Protein AF-A0A7J4SKK9-F1 (afdb_monomer_lite)

pLDDT: mean 70.8, std 16.18, range [40.41, 95.69]

Secondary structure (DSSP, 8-state):
-HHHHHHHHHHTT-HHHHHHHHHHHHHHHHHHHHHHHHHH-SSS-TTHHHHHHHHHHHHHHHHS-THHHHHHHHHHHHHHHTT--THHHHHHHHHHHHHHHHHHHHHHHHHHHHHS-----HHHHHHHHHHHHHHHHHHHHHHHHHHHHHHHHHTT---GGGGHHHHHHHHHHHHHHHHHHHHTTSS-HHHHHHHHHHHHHHHHHHHHHHHHHHHHHHHHHHHHTT-

Structure (mmCIF, N/CA/C/O backbone):
data_AF-A0A7J4SKK9-F1
#
_entry.id   AF-A0A7J4SKK9-F1
#
loop_
_atom_site.group_PDB
_atom_site.id
_atom_site.type_symbol
_atom_site.label_atom_id
_atom_site.label_alt_id
_atom_site.label_comp_id
_atom_site.label_asym_id
_atom_site.label_entity_id
_atom_site.label_seq_id
_atom_site.pdbx_PDB_ins_code
_atom_site.Cartn_x
_atom_site.Cartn_y
_atom_site.Cartn_z
_atom_site.occupancy
_atom_site.B_iso_or_equiv
_atom_site.auth_seq_id
_atom_site.auth_comp_id
_atom_site.auth_asym_id
_atom_site.auth_atom_id
_atom_site.pdbx_PDB_model_num
ATOM 1 N N . LEU A 1 1 ? -45.723 11.783 -26.791 1.00 56.97 1 LEU A N 1
ATOM 2 C CA . LEU A 1 1 ? -44.564 11.938 -25.877 1.00 56.97 1 LEU A CA 1
ATOM 3 C C . LEU A 1 1 ? -44.544 10.880 -24.765 1.00 56.97 1 LEU A C 1
ATOM 5 O O . LEU A 1 1 ? -43.475 10.352 -24.499 1.00 56.97 1 LEU A O 1
ATOM 9 N N . GLU A 1 2 ? -45.685 10.469 -24.196 1.00 60.25 2 GLU A N 1
ATOM 10 C CA . GLU A 1 2 ? -45.733 9.369 -23.205 1.00 60.25 2 GLU A CA 1
ATOM 11 C C . GLU A 1 2 ? -45.360 7.984 -23.764 1.00 60.25 2 GLU A C 1
ATOM 13 O O . GLU A 1 2 ? -44.603 7.255 -23.131 1.00 60.25 2 GLU A O 1
ATOM 18 N N . SER A 1 3 ? -45.815 7.624 -24.969 1.00 59.72 3 SER A N 1
ATOM 19 C CA . SER A 1 3 ? -45.546 6.291 -25.547 1.00 59.72 3 SER A CA 1
ATOM 20 C C . SER A 1 3 ? -44.050 6.031 -25.822 1.00 59.72 3 SER A C 1
ATOM 22 O O . SER A 1 3 ? -43.533 4.948 -25.545 1.00 59.72 3 SER A O 1
ATOM 24 N N . ALA A 1 4 ? -43.306 7.056 -26.255 1.00 62.38 4 ALA A N 1
ATOM 25 C CA . ALA A 1 4 ? -41.856 6.962 -26.444 1.00 62.38 4 ALA A CA 1
ATOM 26 C C . ALA A 1 4 ? -41.111 6.786 -25.107 1.00 62.38 4 ALA A C 1
ATOM 28 O O . ALA A 1 4 ? -40.184 5.983 -25.014 1.00 62.38 4 ALA A O 1
ATOM 29 N N . TYR A 1 5 ? -41.555 7.477 -24.051 1.00 63.75 5 TYR A N 1
ATOM 30 C CA . TYR A 1 5 ? -40.976 7.358 -22.712 1.00 63.75 5 TYR A CA 1
ATOM 31 C C . TYR A 1 5 ? -41.155 5.949 -22.131 1.00 63.75 5 TYR A C 1
ATOM 33 O O . TYR A 1 5 ? -40.206 5.374 -21.595 1.00 63.75 5 TYR A O 1
ATOM 41 N N . TYR A 1 6 ? -42.344 5.358 -22.280 1.00 63.84 6 TYR A N 1
ATOM 42 C CA . TYR A 1 6 ? -42.598 3.999 -21.798 1.00 63.84 6 TYR A CA 1
ATOM 43 C C . TYR A 1 6 ? -41.858 2.938 -22.606 1.00 63.84 6 TYR A C 1
ATOM 45 O O . TYR A 1 6 ? -41.317 2.007 -22.013 1.00 63.84 6 TYR A O 1
ATOM 53 N N . THR A 1 7 ? -41.732 3.128 -23.918 1.00 62.41 7 THR A N 1
ATOM 54 C CA . THR A 1 7 ? -40.969 2.223 -24.784 1.00 62.41 7 THR A CA 1
ATOM 55 C C . THR A 1 7 ? -39.488 2.226 -24.393 1.00 62.41 7 THR A C 1
ATOM 57 O O . THR A 1 7 ? -38.933 1.175 -24.089 1.00 62.41 7 THR A O 1
ATOM 60 N N . ILE A 1 8 ? -38.860 3.398 -24.247 1.00 59.25 8 ILE A N 1
ATOM 61 C CA . ILE A 1 8 ? -37.459 3.505 -23.794 1.00 59.25 8 ILE A CA 1
ATOM 62 C C . ILE A 1 8 ? -37.283 2.898 -22.392 1.00 59.25 8 ILE A C 1
ATOM 64 O O . ILE A 1 8 ? -36.330 2.160 -22.135 1.00 59.25 8 ILE A O 1
ATOM 68 N N . LYS A 1 9 ? -38.226 3.152 -21.479 1.00 54.41 9 LYS A N 1
ATOM 69 C CA . LYS A 1 9 ? -38.192 2.615 -20.111 1.00 54.41 9 LYS A CA 1
ATOM 70 C C . LYS A 1 9 ? -38.338 1.091 -20.070 1.00 54.41 9 LYS A C 1
ATOM 72 O O . LYS A 1 9 ? -37.747 0.462 -19.192 1.00 54.41 9 LYS A O 1
ATOM 77 N N . GLN A 1 10 ? -39.103 0.508 -20.989 1.00 62.66 10 GLN A N 1
ATOM 78 C CA . GLN A 1 10 ? -39.328 -0.933 -21.090 1.00 62.66 10 GLN A CA 1
ATOM 79 C C . GLN A 1 10 ? -38.135 -1.640 -21.751 1.00 62.66 10 GLN A C 1
ATOM 81 O O . GLN A 1 10 ? -37.672 -2.646 -21.220 1.00 62.66 10 GLN A O 1
ATOM 86 N N . PHE A 1 11 ? -37.537 -1.041 -22.785 1.00 56.91 11 PHE A N 1
ATOM 87 C CA . PHE A 1 11 ? -36.326 -1.552 -23.442 1.00 56.91 11 PHE A CA 1
ATOM 88 C C . PHE A 1 11 ? -35.077 -1.507 -22.544 1.00 56.91 11 PHE A C 1
ATOM 90 O O . PHE A 1 11 ? -34.265 -2.424 -22.558 1.00 56.91 11 PHE A O 1
ATOM 97 N N . VAL A 1 12 ? -34.929 -0.490 -21.687 1.00 52.62 12 VAL A N 1
ATOM 98 C CA . VAL A 1 12 ? -33.806 -0.410 -20.724 1.00 52.62 12 VAL A CA 1
ATOM 99 C C . VAL A 1 12 ? -33.933 -1.435 -19.589 1.00 52.62 12 VAL A C 1
ATOM 101 O O . VAL A 1 12 ? -32.969 -1.686 -18.859 1.00 52.62 12 VAL A O 1
ATOM 104 N N . ARG A 1 13 ? -35.119 -2.007 -19.380 1.00 54.81 13 ARG A N 1
ATOM 105 C CA . ARG A 1 13 ? -35.398 -2.912 -18.259 1.00 54.81 13 ARG A CA 1
ATOM 106 C C . ARG A 1 13 ? -35.208 -4.386 -18.623 1.00 54.81 13 ARG A C 1
ATOM 108 O O . ARG A 1 13 ? -35.154 -5.203 -17.706 1.00 54.81 13 ARG A O 1
ATOM 115 N N . ASP A 1 14 ? -35.047 -4.682 -19.909 1.00 64.06 14 ASP A N 1
ATOM 116 C CA . ASP A 1 14 ? -34.932 -6.027 -20.456 1.00 64.06 14 ASP A CA 1
ATOM 117 C C . ASP A 1 14 ? -33.453 -6.499 -20.456 1.00 64.06 14 ASP A C 1
ATOM 119 O O . ASP A 1 14 ? -32.574 -5.811 -20.991 1.00 64.06 14 ASP A O 1
ATOM 123 N N . PRO A 1 15 ? -33.109 -7.593 -19.746 1.00 54.97 15 PRO A N 1
ATOM 124 C CA . PRO A 1 15 ? -31.720 -7.989 -19.502 1.00 54.97 15 PRO A CA 1
ATOM 125 C C . PRO A 1 15 ? -30.938 -8.439 -20.746 1.00 54.97 15 PRO A C 1
ATOM 127 O O . PRO A 1 15 ? -29.724 -8.237 -20.760 1.00 54.97 15 PRO A O 1
ATOM 130 N N . GLU A 1 16 ? -31.589 -8.988 -21.777 1.00 55.06 16 GLU A N 1
ATOM 131 C CA . GLU A 1 16 ? -30.907 -9.443 -23.005 1.00 55.06 16 GLU A CA 1
ATOM 132 C C . GLU A 1 16 ? -30.465 -8.283 -23.909 1.00 55.06 16 GLU A C 1
ATOM 134 O O . GLU A 1 16 ? -29.359 -8.286 -24.446 1.00 55.06 16 GLU A O 1
ATOM 139 N N . THR A 1 17 ? -31.278 -7.233 -24.033 1.00 54.78 17 THR A N 1
ATOM 140 C CA . THR A 1 17 ? -30.964 -6.062 -24.872 1.00 54.78 17 THR A CA 1
ATOM 141 C C . THR A 1 17 ? -30.049 -5.061 -24.171 1.00 54.78 17 THR A C 1
ATOM 143 O O . THR A 1 17 ? -29.293 -4.343 -24.830 1.00 54.78 17 THR A O 1
ATOM 146 N N . ARG A 1 18 ? -30.034 -5.045 -22.831 1.00 53.75 18 ARG A N 1
ATOM 147 C CA . ARG A 1 18 ? -29.123 -4.204 -22.042 1.00 53.75 18 ARG A CA 1
ATOM 148 C C . ARG A 1 18 ? -27.650 -4.465 -22.344 1.00 53.75 18 ARG A C 1
ATOM 150 O O . ARG A 1 18 ? -26.899 -3.503 -22.445 1.00 53.75 18 ARG A O 1
ATOM 157 N N . GLY A 1 19 ? -27.235 -5.726 -22.454 1.00 50.69 19 GLY A N 1
ATOM 158 C CA . GLY A 1 19 ? -25.825 -6.088 -22.640 1.00 50.69 19 GLY A CA 1
ATOM 159 C C . GLY A 1 19 ? -25.270 -5.602 -23.979 1.00 50.69 19 GLY A C 1
ATOM 160 O O . GLY A 1 19 ? -24.242 -4.936 -24.019 1.00 50.69 19 GLY A O 1
ATOM 161 N N . THR A 1 20 ? -25.999 -5.850 -25.063 1.00 55.03 20 THR A N 1
ATOM 162 C CA . THR A 1 20 ? -25.553 -5.578 -26.440 1.00 55.03 20 THR A CA 1
ATOM 163 C C . THR A 1 20 ? -25.580 -4.093 -26.816 1.00 55.03 20 THR A C 1
ATOM 165 O O . THR A 1 20 ? -24.802 -3.666 -27.662 1.00 55.03 20 THR A O 1
ATOM 168 N N . LEU A 1 21 ? -26.436 -3.286 -26.177 1.00 55.44 21 LEU A N 1
ATOM 169 C CA . LEU A 1 21 ? -26.537 -1.838 -26.424 1.00 55.44 21 LEU A CA 1
ATOM 170 C C . LEU A 1 21 ? -25.709 -1.000 -25.443 1.00 55.44 21 LEU A C 1
ATOM 172 O O . LEU A 1 21 ? -25.129 0.007 -25.846 1.00 55.44 21 LEU A O 1
ATOM 176 N N . LEU A 1 22 ? -25.622 -1.399 -24.167 1.00 52.88 22 LEU A N 1
ATOM 177 C CA . LEU A 1 22 ? -24.841 -0.656 -23.170 1.00 52.88 22 LEU A CA 1
ATOM 178 C C . LEU A 1 22 ? -23.340 -0.916 -23.291 1.00 52.88 22 LEU A C 1
ATOM 180 O O . LEU A 1 22 ? -22.565 -0.052 -22.892 1.00 52.88 22 LEU A O 1
ATOM 184 N N . LEU A 1 23 ? -22.923 -2.064 -23.835 1.00 49.75 23 LEU A N 1
ATOM 185 C CA . LEU A 1 23 ? -21.506 -2.391 -23.996 1.00 49.75 23 LEU A CA 1
ATOM 186 C C . LEU A 1 23 ? -20.805 -1.469 -25.022 1.00 49.75 23 LEU A C 1
ATOM 188 O O . LEU A 1 23 ? -19.822 -0.837 -24.635 1.00 49.75 23 LEU A O 1
ATOM 192 N N . PRO A 1 24 ? -21.307 -1.270 -26.262 1.00 51.28 24 PRO A N 1
ATOM 193 C CA . PRO A 1 24 ? -20.711 -0.326 -27.212 1.00 51.28 24 PRO A CA 1
ATOM 194 C C . PRO A 1 24 ? -20.766 1.122 -26.718 1.00 51.28 24 PRO A C 1
ATOM 196 O O . PRO A 1 24 ? -19.804 1.863 -26.882 1.00 51.28 24 PRO A O 1
ATOM 199 N N . LEU A 1 25 ? -21.869 1.520 -26.073 1.00 51.19 25 LEU A N 1
ATOM 200 C CA . LEU A 1 25 ? -22.033 2.855 -25.487 1.00 51.19 25 LEU A CA 1
ATOM 201 C C . LEU A 1 25 ? -21.054 3.097 -24.334 1.00 51.19 25 LEU A C 1
ATOM 203 O O . LEU A 1 25 ? -20.457 4.165 -24.262 1.00 51.19 25 LEU A O 1
ATOM 207 N N . GLY A 1 26 ? -20.853 2.107 -23.464 1.00 51.19 26 GLY A N 1
ATOM 208 C CA . GLY A 1 26 ? -19.866 2.157 -22.387 1.00 51.19 26 GLY A CA 1
ATOM 209 C C . GLY A 1 26 ? -18.438 2.278 -22.912 1.00 51.19 26 GLY A C 1
ATOM 210 O O . GLY A 1 26 ? -17.667 3.070 -22.380 1.00 51.19 26 GLY A O 1
ATOM 211 N N . ILE A 1 27 ? -18.110 1.563 -23.993 1.00 54.09 27 ILE A N 1
ATOM 212 C CA . ILE A 1 27 ? -16.822 1.687 -24.689 1.00 54.09 27 ILE A CA 1
ATOM 213 C C . ILE A 1 27 ? -16.675 3.088 -25.302 1.00 54.09 27 ILE A C 1
ATOM 215 O O . ILE A 1 27 ? -15.645 3.724 -25.105 1.00 54.09 27 ILE A O 1
ATOM 219 N N . LEU A 1 28 ? -17.706 3.618 -25.970 1.00 53.06 28 LEU A N 1
ATOM 220 C CA . LEU A 1 28 ? -17.690 4.971 -26.545 1.00 53.06 28 LEU A CA 1
ATOM 221 C C . LEU A 1 28 ? -17.473 6.051 -25.472 1.00 53.06 28 LEU A C 1
ATOM 223 O O . LEU A 1 28 ? -16.670 6.967 -25.652 1.00 53.06 28 LEU A O 1
ATOM 227 N N . PHE A 1 29 ? -18.164 5.910 -24.337 1.00 51.84 29 PHE A N 1
ATOM 228 C CA . PHE A 1 29 ? -18.029 6.794 -23.179 1.00 51.84 29 PHE A CA 1
ATOM 229 C C . PHE A 1 29 ? -16.696 6.637 -22.445 1.00 51.84 29 PHE A C 1
ATOM 231 O O . PHE A 1 29 ? -16.312 7.561 -21.737 1.00 51.84 29 PHE A O 1
ATOM 238 N N . LEU A 1 30 ? -15.995 5.510 -22.601 1.00 51.53 30 LEU A N 1
ATOM 239 C CA . LEU A 1 30 ? -14.646 5.309 -22.072 1.00 51.53 30 LEU A CA 1
ATOM 240 C C . LEU A 1 30 ? -13.574 5.870 -23.008 1.00 51.53 30 LEU A C 1
ATOM 242 O O . LEU A 1 30 ? -12.640 6.500 -22.526 1.00 51.53 30 LEU A O 1
ATOM 246 N N . ILE A 1 31 ? -13.717 5.701 -24.326 1.00 56.16 31 ILE A N 1
ATOM 247 C CA . ILE A 1 31 ? -12.724 6.143 -25.318 1.00 56.16 31 ILE A CA 1
ATOM 248 C C . ILE A 1 31 ? -12.548 7.666 -25.289 1.00 56.16 31 ILE A C 1
ATOM 250 O O . ILE A 1 31 ? -11.419 8.142 -25.243 1.00 56.16 31 ILE A O 1
ATOM 254 N N . TYR A 1 32 ? -13.644 8.428 -25.271 1.00 51.53 32 TYR A N 1
ATOM 255 C CA . TYR A 1 32 ? -13.605 9.895 -25.347 1.00 51.53 32 TYR A CA 1
ATOM 256 C C . TYR A 1 32 ? -12.840 10.591 -24.194 1.00 51.53 32 TYR A C 1
ATOM 258 O O . TYR A 1 32 ? -12.032 11.482 -24.438 1.00 51.53 32 TYR A O 1
ATOM 266 N N . PRO A 1 33 ? -13.026 10.213 -22.923 1.00 47.53 33 PRO A N 1
ATOM 267 C CA . PRO A 1 33 ? -12.197 10.735 -21.842 1.00 47.53 33 PRO A CA 1
ATOM 268 C C . PRO A 1 33 ? -10.793 10.126 -21.829 1.00 47.53 33 PRO A C 1
ATOM 270 O O . PRO A 1 33 ? -9.863 10.811 -21.410 1.00 47.53 33 PRO A O 1
ATOM 273 N N . MET A 1 34 ? -10.600 8.899 -22.334 1.00 50.66 34 MET A N 1
ATOM 274 C CA . MET A 1 34 ? -9.256 8.338 -22.495 1.00 50.66 34 MET A CA 1
ATOM 275 C C . MET A 1 34 ? -8.424 9.166 -23.478 1.00 50.66 34 MET A C 1
ATOM 277 O O . MET A 1 34 ? -7.265 9.439 -23.189 1.00 50.66 34 MET A O 1
ATOM 281 N N . THR A 1 35 ? -9.008 9.658 -24.578 1.00 51.16 35 THR A N 1
ATOM 282 C CA . THR A 1 35 ? -8.294 10.547 -25.513 1.00 51.16 35 THR A CA 1
ATOM 283 C C . THR A 1 35 ? -7.901 11.874 -24.862 1.00 51.16 35 THR A C 1
ATOM 285 O O . THR A 1 35 ? -6.7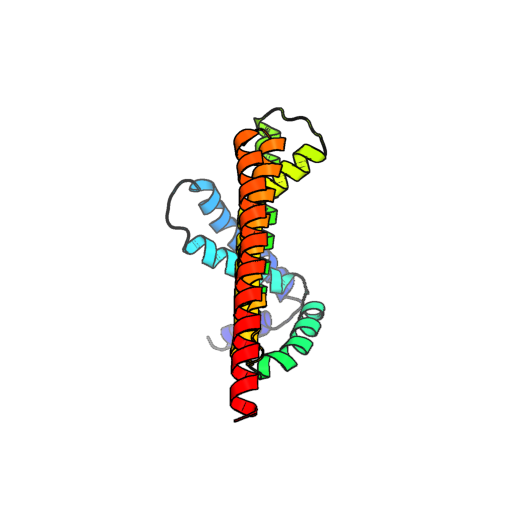99 12.351 -25.096 1.00 51.16 35 THR A O 1
ATOM 288 N N . ILE A 1 36 ? -8.735 12.424 -23.970 1.00 50.19 36 ILE A N 1
ATOM 289 C CA . ILE A 1 36 ? -8.427 13.664 -23.229 1.00 50.19 36 ILE A CA 1
ATOM 290 C C . ILE A 1 36 ? -7.305 13.445 -22.201 1.00 50.19 36 ILE A C 1
ATOM 292 O O . ILE A 1 36 ? -6.456 14.320 -22.024 1.00 50.19 36 ILE A O 1
ATOM 296 N N . ILE A 1 37 ? -7.286 12.284 -21.537 1.00 47.47 37 ILE A N 1
ATOM 297 C CA . ILE A 1 37 ? -6.203 11.893 -20.622 1.00 47.47 37 ILE A CA 1
ATOM 298 C C . ILE A 1 37 ? -4.895 11.717 -21.407 1.00 47.47 37 ILE A C 1
ATOM 300 O O . ILE A 1 37 ? -3.871 12.252 -20.995 1.00 47.47 37 ILE A O 1
ATOM 304 N N . PHE A 1 38 ? -4.927 11.039 -22.558 1.00 47.81 38 PHE A N 1
ATOM 305 C CA . PHE A 1 38 ? -3.741 10.825 -23.394 1.00 47.81 38 PHE A CA 1
ATOM 306 C C . PHE A 1 38 ? -3.201 12.112 -24.035 1.00 47.81 38 PHE A C 1
ATOM 308 O O . PHE A 1 38 ? -1.990 12.239 -24.189 1.00 47.81 38 PHE A O 1
ATOM 315 N N . GLU A 1 39 ? -4.061 13.076 -24.375 1.00 48.25 39 GLU A N 1
ATOM 316 C CA . GLU A 1 39 ? -3.626 14.344 -24.977 1.00 48.25 39 GLU A CA 1
ATOM 317 C C . GLU A 1 39 ? -3.048 15.348 -23.962 1.00 48.25 39 GLU A C 1
ATOM 319 O O . GLU A 1 39 ? -2.283 16.216 -24.371 1.00 48.25 39 GLU A O 1
ATOM 324 N N . ASN A 1 40 ? -3.362 15.248 -22.657 1.00 49.16 40 ASN A N 1
ATOM 325 C CA . ASN A 1 40 ? -3.006 16.284 -21.667 1.00 49.16 40 ASN A CA 1
ATOM 326 C C . ASN A 1 40 ? -2.406 15.781 -20.331 1.00 49.16 40 ASN A C 1
ATOM 328 O O . ASN A 1 40 ? -2.350 16.543 -19.365 1.00 49.16 40 ASN A O 1
ATOM 332 N N . ALA A 1 41 ? -1.913 14.542 -20.225 1.00 48.47 41 ALA A N 1
ATOM 333 C CA . ALA A 1 41 ? -1.357 13.990 -18.974 1.00 48.47 41 ALA A CA 1
ATOM 334 C C . ALA A 1 41 ? 0.043 14.517 -18.562 1.00 48.47 41 ALA A C 1
ATOM 336 O O . ALA A 1 41 ? 0.828 13.796 -17.955 1.00 48.47 41 ALA A O 1
ATOM 337 N N . ILE A 1 42 ? 0.328 15.801 -18.798 1.00 48.69 42 ILE A N 1
ATOM 338 C CA . ILE A 1 42 ? 1.173 16.607 -17.904 1.00 48.69 42 ILE A CA 1
ATOM 339 C C . ILE A 1 42 ? 0.458 17.948 -17.693 1.00 48.69 42 ILE A C 1
ATOM 341 O O . ILE A 1 42 ? 0.779 18.947 -18.329 1.00 48.69 42 ILE A O 1
ATOM 345 N N . GLY A 1 43 ? -0.537 17.988 -16.805 1.00 43.03 43 GLY A N 1
ATOM 346 C CA . GLY A 1 43 ? -1.137 19.266 -16.420 1.00 43.03 43 GLY A CA 1
ATOM 347 C C . GLY A 1 43 ? -2.515 19.185 -15.779 1.00 43.03 43 GLY A C 1
ATOM 348 O O . GLY A 1 43 ? -3.510 19.103 -16.476 1.00 43.03 43 GLY A O 1
ATOM 349 N N . SER A 1 44 ? -2.530 19.283 -14.446 1.00 53.78 44 SER A N 1
ATOM 350 C CA . SER A 1 44 ? -3.509 19.980 -13.589 1.00 53.78 44 SER A CA 1
ATOM 351 C C . SER A 1 44 ? -5.023 19.898 -13.916 1.00 53.78 44 SER A C 1
ATOM 353 O O . SER A 1 44 ? -5.472 20.339 -14.966 1.00 53.78 44 SER A O 1
ATOM 355 N N . ASN A 1 45 ? -5.823 19.496 -12.908 1.00 44.81 45 ASN A N 1
ATOM 356 C CA . ASN A 1 45 ? -7.307 19.438 -12.818 1.00 44.81 45 ASN A CA 1
ATOM 357 C C . ASN A 1 45 ? -8.026 18.094 -13.086 1.00 44.81 45 ASN A C 1
ATOM 359 O O . ASN A 1 45 ? -9.116 18.054 -13.662 1.00 44.81 45 ASN A O 1
ATOM 363 N N . SER A 1 46 ? -7.518 16.981 -12.550 1.00 54.88 46 SER A N 1
ATOM 364 C CA . SER A 1 46 ? -8.167 15.660 -12.672 1.00 54.88 46 SER A CA 1
ATOM 365 C C . SER A 1 46 ? -9.322 15.403 -11.676 1.00 54.88 46 SER A C 1
ATOM 367 O O . SER A 1 46 ? -9.363 14.386 -10.992 1.00 54.88 46 SER A O 1
ATOM 369 N N . ILE A 1 47 ? -10.296 16.316 -11.581 1.00 45.94 47 ILE A N 1
ATOM 370 C CA . ILE A 1 47 ? -11.580 16.037 -10.893 1.00 45.94 47 ILE A CA 1
ATOM 371 C C . ILE A 1 47 ? -12.546 15.329 -11.863 1.00 45.94 47 ILE A C 1
ATOM 373 O O . ILE A 1 47 ? -13.307 14.442 -11.477 1.00 45.94 47 ILE A O 1
ATOM 377 N N . TRP A 1 48 ? -12.462 15.655 -13.156 1.00 40.41 48 TRP A N 1
ATOM 378 C CA . TRP A 1 48 ? -13.312 15.076 -14.200 1.00 40.41 48 TRP A CA 1
ATOM 379 C C . TRP A 1 48 ? -12.922 13.637 -14.577 1.00 40.41 48 TRP A C 1
ATOM 381 O O . TRP A 1 48 ? -13.808 12.810 -14.790 1.00 40.41 48 TRP A O 1
ATOM 391 N N . GLY A 1 49 ? -11.625 13.298 -14.569 1.00 49.22 49 GLY A N 1
ATOM 392 C CA . GLY A 1 49 ? -11.144 11.933 -14.832 1.00 49.22 49 GLY A CA 1
ATOM 393 C C . GLY A 1 49 ? -11.608 10.923 -13.777 1.00 49.22 49 GLY A C 1
ATOM 394 O O . GLY A 1 49 ? -11.984 9.799 -14.103 1.00 49.22 49 GLY A O 1
ATOM 395 N N . MET A 1 50 ? -11.694 11.357 -12.518 1.00 48.03 50 MET A N 1
ATOM 396 C CA . MET A 1 50 ? -12.181 10.541 -11.405 1.00 48.03 50 MET A CA 1
ATOM 397 C C . MET A 1 50 ? -13.685 10.247 -11.527 1.00 48.03 50 MET A C 1
ATOM 399 O O . MET A 1 50 ? -14.106 9.103 -11.358 1.00 48.03 50 MET A O 1
ATOM 403 N N . GLY A 1 51 ? -14.492 11.246 -11.914 1.00 48.94 51 GLY A N 1
ATOM 404 C CA . GLY A 1 51 ? -15.926 11.063 -12.171 1.00 48.94 51 GLY A CA 1
ATOM 405 C C . GLY A 1 51 ? -16.205 10.078 -13.310 1.00 48.94 51 GLY A C 1
ATOM 406 O O . GLY A 1 51 ? -17.099 9.239 -13.212 1.00 48.94 51 GLY A O 1
ATOM 407 N N . VAL A 1 52 ? -15.390 10.115 -14.361 1.00 50.09 52 VAL A N 1
ATOM 408 C CA . VAL A 1 52 ? -15.486 9.187 -15.494 1.00 50.09 52 VAL A CA 1
ATOM 409 C C . VAL A 1 52 ? -15.017 7.779 -15.123 1.00 50.09 52 VAL A C 1
ATOM 411 O O . VAL A 1 52 ? -15.687 6.811 -15.481 1.00 50.09 52 VAL A O 1
ATOM 414 N N . ALA A 1 53 ? -13.917 7.634 -14.379 1.00 55.84 53 ALA A N 1
ATOM 415 C CA . ALA A 1 53 ? -13.440 6.332 -13.908 1.00 55.84 53 ALA A CA 1
ATOM 416 C C . ALA A 1 53 ? -14.494 5.634 -13.031 1.00 55.84 53 ALA A C 1
ATOM 418 O O . ALA A 1 53 ? -14.748 4.439 -13.190 1.00 55.84 53 ALA A O 1
ATOM 419 N N . MET A 1 54 ? -15.190 6.391 -12.174 1.00 51.12 54 MET A N 1
ATOM 420 C CA . MET A 1 54 ? -16.315 5.881 -11.382 1.00 51.12 54 MET A CA 1
ATOM 421 C C . MET A 1 54 ? -17.472 5.388 -12.265 1.00 51.12 54 MET A C 1
ATOM 423 O O . MET A 1 54 ? -18.072 4.351 -11.973 1.00 51.12 54 MET A O 1
ATOM 427 N N . VAL A 1 55 ? -17.765 6.084 -13.368 1.00 52.28 55 VAL A N 1
ATOM 428 C CA . VAL A 1 55 ? -18.789 5.666 -14.340 1.00 52.28 55 VAL A CA 1
ATOM 429 C C . VAL A 1 55 ? -18.342 4.427 -15.127 1.00 52.28 55 VAL A C 1
ATOM 431 O O . VAL A 1 55 ? -19.135 3.501 -15.295 1.00 52.28 55 VAL A O 1
ATOM 434 N N . GLY A 1 56 ? -17.075 4.346 -15.539 1.00 58.19 56 GLY A N 1
ATOM 435 C CA . GLY A 1 56 ? -16.498 3.170 -16.200 1.00 58.19 56 GLY A CA 1
ATOM 436 C C . GLY A 1 56 ? -16.547 1.918 -15.324 1.00 58.19 56 GLY A C 1
ATOM 437 O O . GLY A 1 56 ? -17.025 0.868 -15.756 1.00 58.19 56 GLY A O 1
ATOM 438 N N . ILE A 1 57 ? -16.162 2.054 -14.053 1.00 57.75 57 ILE A N 1
ATOM 439 C CA . ILE A 1 57 ? -16.271 0.994 -13.042 1.00 57.75 57 ILE A CA 1
ATOM 440 C C . ILE A 1 57 ? -17.738 0.581 -12.840 1.00 57.75 57 ILE A C 1
ATOM 442 O O . ILE A 1 57 ? -18.036 -0.612 -12.793 1.00 57.75 57 ILE A O 1
ATOM 446 N N . TYR A 1 58 ? -18.675 1.536 -12.786 1.00 56.56 58 TYR A N 1
ATOM 447 C CA . TYR A 1 58 ? -20.112 1.256 -12.660 1.00 56.56 58 TYR A CA 1
ATOM 448 C C . TYR A 1 58 ? -20.685 0.484 -13.862 1.00 56.56 58 TYR A C 1
ATOM 450 O O . TYR A 1 58 ? -21.554 -0.379 -13.703 1.00 56.56 58 TYR A O 1
ATOM 458 N N . VAL A 1 59 ? -20.196 0.764 -15.070 1.00 54.78 59 VAL A N 1
ATOM 459 C CA . VAL A 1 59 ? -20.631 0.083 -16.296 1.00 54.78 59 VAL A CA 1
ATOM 460 C C . VAL A 1 59 ? -20.019 -1.317 -16.402 1.00 54.78 59 VAL A C 1
ATOM 462 O O . VAL A 1 59 ? -20.751 -2.264 -16.697 1.00 54.78 59 VAL A O 1
ATOM 465 N N . LEU A 1 60 ? -18.736 -1.490 -16.065 1.00 56.06 60 LEU A N 1
ATOM 466 C CA . LEU A 1 60 ? -18.076 -2.804 -15.986 1.00 56.06 60 LEU A CA 1
ATOM 467 C C . LEU A 1 60 ? -18.732 -3.712 -14.939 1.00 56.06 60 LEU A C 1
ATOM 469 O O . LEU A 1 60 ? -19.056 -4.866 -15.229 1.00 56.06 60 LEU A O 1
ATOM 473 N N . TYR A 1 61 ? -19.030 -3.157 -13.761 1.00 56.78 61 TYR A N 1
ATOM 474 C CA . TYR A 1 61 ? -19.810 -3.810 -12.706 1.00 56.78 61 TYR A CA 1
ATOM 475 C C . TYR A 1 61 ? -21.146 -4.364 -13.224 1.00 56.78 61 TYR A C 1
ATOM 477 O O . TYR A 1 61 ? -21.605 -5.425 -12.795 1.00 56.78 61 TYR A O 1
ATOM 485 N N . ARG A 1 62 ? -21.776 -3.664 -14.172 1.00 51.28 62 ARG A N 1
ATOM 486 C CA . ARG A 1 62 ? -23.084 -4.034 -14.719 1.00 51.28 62 ARG A CA 1
ATOM 487 C C . ARG A 1 62 ? -23.004 -4.983 -15.920 1.00 51.28 62 ARG A C 1
ATOM 489 O O . ARG A 1 62 ? -23.943 -5.752 -16.114 1.00 51.28 62 ARG A O 1
ATOM 496 N N . GLY A 1 63 ? -21.929 -4.918 -16.709 1.00 47.34 63 GLY A N 1
ATOM 497 C CA . GLY A 1 63 ? -21.735 -5.697 -17.938 1.00 47.34 63 GLY A CA 1
ATOM 498 C C . GLY A 1 63 ? -21.165 -7.104 -17.729 1.00 47.34 63 GLY A C 1
ATOM 499 O O . GLY A 1 63 ? -21.511 -8.009 -18.478 1.00 47.34 63 GLY A O 1
ATOM 500 N N . LEU A 1 64 ? -20.355 -7.323 -16.688 1.00 50.00 64 LEU A N 1
ATOM 501 C CA . LEU A 1 64 ? -19.630 -8.588 -16.469 1.00 50.00 64 LEU A CA 1
ATOM 502 C C . LEU A 1 64 ? -20.457 -9.727 -15.843 1.00 50.00 64 LEU A C 1
ATOM 504 O O . LEU A 1 64 ? -19.897 -10.750 -15.466 1.00 50.00 64 LEU A O 1
ATOM 508 N N . GLY A 1 65 ? -21.771 -9.573 -15.661 1.00 52.06 65 GLY A N 1
ATOM 509 C CA . GLY A 1 65 ? -22.589 -10.641 -15.065 1.00 52.06 65 GLY A CA 1
ATOM 510 C C . GLY A 1 65 ? -22.200 -11.014 -13.623 1.00 52.06 65 GLY A C 1
ATOM 511 O O . GLY A 1 65 ? -22.675 -12.018 -13.106 1.00 52.06 65 GLY A O 1
ATOM 512 N N . LEU A 1 66 ? -21.417 -10.178 -12.924 1.00 52.12 66 LEU A N 1
ATOM 513 C CA . LEU A 1 66 ? -20.964 -10.348 -11.527 1.00 52.12 66 LEU A CA 1
ATOM 514 C C . LEU A 1 66 ? -22.099 -10.348 -10.483 1.00 52.12 66 LEU A C 1
ATOM 516 O O . LEU A 1 66 ? -21.844 -10.352 -9.278 1.00 52.12 66 LEU A O 1
ATOM 520 N N . LYS A 1 67 ? -23.360 -10.344 -10.930 1.00 52.44 67 LYS A N 1
ATOM 521 C CA . LYS A 1 67 ? -24.553 -10.301 -10.087 1.00 52.44 67 LYS A CA 1
ATOM 522 C C . LYS A 1 67 ? -24.560 -11.400 -9.040 1.00 52.44 67 LYS A C 1
ATOM 524 O O . LYS A 1 67 ? -24.991 -11.107 -7.938 1.00 52.44 67 LYS A O 1
ATOM 529 N N . ASP A 1 68 ? -24.110 -12.615 -9.341 1.00 52.34 68 ASP A N 1
ATOM 530 C CA . ASP A 1 68 ? -24.280 -13.740 -8.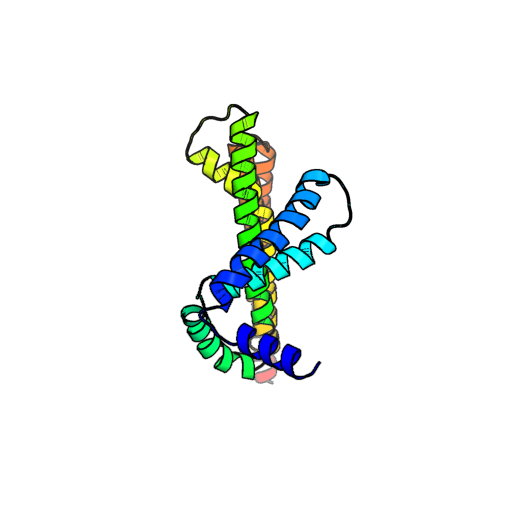414 1.00 52.34 68 ASP A CA 1
ATOM 531 C C . ASP A 1 68 ? -23.154 -13.833 -7.370 1.00 52.34 68 ASP A C 1
ATOM 533 O O . ASP A 1 68 ? -23.446 -13.987 -6.183 1.00 52.34 68 ASP A O 1
ATOM 537 N N . SER A 1 69 ? -21.894 -13.586 -7.752 1.00 52.94 69 SER A N 1
ATOM 538 C CA . SER A 1 69 ? -20.766 -13.509 -6.803 1.00 52.94 69 SER A CA 1
ATOM 539 C C . SER A 1 69 ? -20.884 -12.303 -5.868 1.00 52.94 69 SER A C 1
ATOM 541 O O . SER A 1 69 ? -20.619 -12.395 -4.669 1.00 52.94 69 SER A O 1
ATOM 543 N N . ILE A 1 70 ? -21.349 -11.169 -6.400 1.00 52.84 70 ILE A N 1
ATOM 544 C CA . ILE A 1 70 ? -21.601 -9.973 -5.601 1.00 52.84 70 ILE A CA 1
ATOM 545 C C . ILE A 1 70 ? -22.920 -10.101 -4.834 1.00 52.84 70 ILE A C 1
ATOM 547 O O . ILE A 1 70 ? -23.005 -9.555 -3.746 1.00 52.84 70 ILE A O 1
ATOM 551 N N . ARG A 1 71 ? -23.935 -10.843 -5.301 1.00 48.62 71 ARG A N 1
ATOM 552 C CA . ARG A 1 71 ? -25.166 -11.067 -4.518 1.00 48.62 71 ARG A CA 1
ATOM 553 C C . ARG A 1 71 ? -24.910 -11.930 -3.290 1.00 48.62 71 ARG A C 1
ATOM 555 O O . ARG A 1 71 ? -25.442 -11.580 -2.248 1.00 48.62 71 ARG A O 1
ATOM 562 N N . GLN A 1 72 ? -24.037 -12.936 -3.352 1.00 53.22 72 GLN A N 1
ATOM 563 C CA . GLN A 1 72 ? -23.601 -13.661 -2.148 1.00 53.22 72 GLN A CA 1
ATOM 564 C C . GLN A 1 72 ? -22.768 -12.780 -1.207 1.00 53.22 72 GLN A C 1
ATOM 566 O O . GLN A 1 72 ? -22.988 -12.797 0.004 1.00 53.22 72 GLN A O 1
ATOM 571 N N . ALA A 1 73 ? -21.874 -11.941 -1.747 1.00 51.62 73 ALA A N 1
ATOM 572 C CA . ALA A 1 73 ? -21.169 -10.944 -0.943 1.00 51.62 73 ALA A CA 1
ATOM 573 C C . ALA A 1 73 ? -22.150 -9.939 -0.306 1.00 51.62 73 ALA A C 1
ATOM 575 O O . ALA A 1 73 ? -22.071 -9.694 0.890 1.00 51.62 73 ALA A O 1
ATOM 576 N N . ILE A 1 74 ? -23.125 -9.421 -1.057 1.00 50.22 74 ILE A N 1
ATOM 577 C CA . ILE A 1 74 ? -24.157 -8.464 -0.626 1.00 50.22 74 ILE A CA 1
ATOM 578 C C . ILE A 1 74 ? -25.172 -9.098 0.325 1.00 50.22 74 ILE A C 1
ATOM 580 O O . ILE A 1 74 ? -25.664 -8.396 1.195 1.00 50.22 74 ILE A O 1
ATOM 584 N N . GLU A 1 75 ? -25.517 -10.376 0.200 1.00 52.34 75 GLU A N 1
ATOM 585 C CA . GLU A 1 75 ? -26.440 -11.065 1.113 1.00 52.34 75 GLU A CA 1
ATOM 586 C C . GLU A 1 75 ? -25.777 -11.317 2.470 1.00 52.34 75 GLU A C 1
ATOM 588 O O . GLU A 1 75 ? -26.391 -11.034 3.501 1.00 52.34 75 GLU A O 1
ATOM 593 N N . ASN A 1 76 ? -24.490 -11.686 2.480 1.00 50.62 76 ASN A N 1
ATOM 594 C CA . ASN A 1 76 ? -23.683 -11.707 3.704 1.00 50.62 76 ASN A CA 1
ATOM 595 C C . ASN A 1 76 ? -23.508 -10.290 4.282 1.00 50.62 76 ASN A C 1
ATOM 597 O O . ASN A 1 76 ? -23.656 -10.074 5.482 1.00 50.62 76 ASN A O 1
ATOM 601 N N . THR A 1 77 ? -23.304 -9.298 3.412 1.00 50.03 77 THR A N 1
ATOM 602 C CA . THR A 1 77 ? -23.130 -7.890 3.792 1.00 50.03 77 THR A CA 1
ATOM 603 C C . THR A 1 77 ? -24.441 -7.239 4.256 1.00 50.03 77 THR A C 1
ATOM 605 O O . THR A 1 77 ? -24.414 -6.385 5.128 1.00 50.03 77 THR A O 1
ATOM 608 N N . LYS A 1 78 ? -25.620 -7.625 3.754 1.00 48.19 78 LYS A N 1
ATOM 609 C CA . LYS A 1 78 ? -26.926 -7.061 4.159 1.00 48.19 78 LYS A CA 1
ATOM 610 C C . LYS A 1 78 ? -27.261 -7.378 5.610 1.00 48.19 78 LYS A C 1
ATOM 612 O O . LYS A 1 78 ? -27.943 -6.587 6.256 1.00 48.19 78 LYS A O 1
ATOM 617 N N . ARG A 1 79 ? -26.758 -8.501 6.123 1.00 49.47 79 ARG A N 1
ATOM 618 C CA . ARG A 1 79 ? -26.883 -8.869 7.534 1.00 49.47 79 ARG A CA 1
ATOM 619 C C . ARG A 1 79 ? -25.958 -8.036 8.437 1.00 49.47 79 ARG A C 1
ATOM 621 O O . ARG A 1 79 ? -26.297 -7.831 9.595 1.00 49.47 79 ARG A O 1
ATOM 628 N N . ASP A 1 80 ? -24.869 -7.497 7.880 1.00 47.09 80 ASP A N 1
ATOM 629 C CA . ASP A 1 80 ? -23.874 -6.649 8.559 1.00 47.09 80 ASP A CA 1
ATOM 630 C C . ASP A 1 80 ? -24.074 -5.133 8.349 1.00 47.09 80 ASP A C 1
ATOM 632 O O . ASP A 1 80 ? -23.660 -4.325 9.181 1.00 47.09 80 ASP A O 1
ATOM 636 N N . LEU A 1 81 ? -24.725 -4.730 7.253 1.00 47.56 81 LEU A N 1
ATOM 637 C CA . LEU A 1 81 ? -25.047 -3.341 6.896 1.00 47.56 81 LEU A CA 1
ATOM 638 C C . LEU A 1 81 ? -26.199 -2.779 7.727 1.00 47.56 81 LEU A C 1
ATOM 640 O O . LEU A 1 81 ? -26.262 -1.568 7.923 1.00 47.56 81 LEU A O 1
ATOM 644 N N . TYR A 1 82 ? -27.082 -3.637 8.243 1.00 46.97 82 TYR A N 1
ATOM 645 C CA . TYR A 1 82 ? -28.159 -3.216 9.144 1.00 46.97 82 TYR A CA 1
ATOM 646 C C . TYR A 1 82 ? -27.651 -2.773 10.529 1.00 46.97 82 TYR A C 1
ATOM 648 O O . TYR A 1 82 ? -28.422 -2.208 11.301 1.00 46.97 82 TYR A O 1
ATOM 656 N N . THR A 1 83 ? -26.359 -2.965 10.820 1.00 48.09 83 THR A N 1
ATOM 657 C CA . THR A 1 83 ? -25.723 -2.631 12.106 1.00 48.09 83 THR A CA 1
ATOM 658 C C . THR A 1 83 ? -24.684 -1.502 12.034 1.00 48.09 83 THR A C 1
ATOM 660 O O . THR A 1 83 ? -24.076 -1.185 13.049 1.00 48.09 83 THR A O 1
ATOM 663 N N . GLY A 1 84 ? -24.506 -0.838 10.882 1.00 50.50 84 GLY A N 1
ATOM 664 C CA . GLY A 1 84 ? -23.767 0.435 10.806 1.00 50.50 84 GLY A CA 1
ATOM 665 C C . GLY A 1 84 ? -22.233 0.347 10.793 1.00 50.50 84 GLY A C 1
ATOM 666 O O . GLY A 1 84 ? -21.574 0.953 11.633 1.00 50.50 84 GLY A O 1
ATOM 667 N N . ARG A 1 85 ? -21.630 -0.334 9.808 1.00 57.44 85 ARG A N 1
ATOM 668 C CA . ARG A 1 85 ? -20.158 -0.391 9.680 1.00 57.44 85 ARG A CA 1
ATOM 669 C C . ARG A 1 85 ? -19.601 0.577 8.635 1.00 57.44 85 ARG A C 1
ATOM 671 O O . ARG A 1 85 ? -19.584 0.285 7.441 1.00 57.44 85 ARG A O 1
ATOM 678 N N . VAL A 1 86 ? -19.036 1.689 9.113 1.00 56.66 86 VAL A N 1
ATOM 679 C CA . VAL A 1 86 ? -18.202 2.656 8.356 1.00 56.66 86 VAL A CA 1
ATOM 680 C C . VAL A 1 86 ? -17.041 1.969 7.608 1.00 56.66 86 VAL A C 1
ATOM 682 O O . VAL A 1 86 ? -16.562 2.446 6.582 1.00 56.66 86 VAL A O 1
ATOM 685 N N . VAL A 1 87 ? -16.629 0.793 8.074 1.00 67.56 87 VAL A N 1
ATOM 686 C CA . VAL A 1 87 ? -15.481 0.019 7.578 1.00 67.56 87 VAL A CA 1
ATOM 687 C C . VAL A 1 87 ? -15.675 -0.537 6.174 1.00 67.56 87 VAL A C 1
ATOM 689 O O . VAL A 1 87 ? -14.702 -0.723 5.445 1.00 67.56 87 VAL A O 1
ATOM 692 N N . LEU A 1 88 ? -16.920 -0.743 5.745 1.00 69.62 88 LEU A N 1
ATOM 693 C CA . LEU A 1 88 ? -17.189 -1.226 4.395 1.00 69.62 88 LEU A CA 1
ATOM 694 C C . LEU A 1 88 ? -16.686 -0.246 3.328 1.00 69.62 88 LEU A C 1
ATOM 696 O O . LEU A 1 88 ? -16.149 -0.665 2.305 1.00 69.62 88 LEU A O 1
ATOM 700 N N . VAL A 1 89 ? -16.801 1.057 3.596 1.00 73.81 89 VAL A N 1
ATOM 701 C CA . VAL A 1 89 ? -16.286 2.098 2.701 1.00 73.81 89 VAL A CA 1
ATOM 702 C C . VAL A 1 89 ? -14.766 1.992 2.586 1.00 73.81 89 VAL A C 1
ATOM 704 O O . VAL A 1 89 ? -14.245 2.017 1.476 1.00 73.81 89 VAL A O 1
ATOM 707 N N . ALA A 1 90 ? -14.061 1.792 3.705 1.00 77.12 90 ALA A N 1
ATOM 708 C CA . ALA A 1 90 ? -12.609 1.618 3.706 1.00 77.12 90 ALA A CA 1
ATOM 709 C C . ALA A 1 90 ? -12.176 0.393 2.883 1.00 77.12 90 ALA A C 1
ATOM 711 O O . ALA A 1 90 ? -11.263 0.509 2.071 1.00 77.12 90 ALA A O 1
ATOM 712 N N . TYR A 1 91 ? -12.866 -0.747 3.010 1.00 75.56 91 TYR A N 1
ATOM 713 C CA . TYR A 1 91 ? -12.577 -1.935 2.195 1.00 75.56 91 TYR A CA 1
ATOM 714 C C . TYR A 1 91 ? -12.746 -1.684 0.697 1.00 75.56 91 TYR A C 1
ATOM 716 O O . TYR A 1 91 ? -11.872 -2.050 -0.088 1.00 75.56 91 TYR A O 1
ATOM 724 N N . VAL A 1 92 ? -13.850 -1.049 0.298 1.00 79.19 92 VAL A N 1
ATOM 725 C CA . VAL A 1 92 ? -14.124 -0.755 -1.116 1.00 79.19 92 VAL A CA 1
ATOM 726 C C . VAL A 1 92 ? -13.090 0.218 -1.680 1.00 79.19 92 VAL A C 1
ATOM 728 O O . VAL A 1 92 ? -12.530 -0.037 -2.745 1.00 79.19 92 VAL A O 1
ATOM 731 N N . VAL A 1 93 ? -12.800 1.305 -0.962 1.00 79.81 93 VAL A N 1
ATOM 732 C CA . VAL A 1 93 ? -11.807 2.304 -1.387 1.00 79.81 93 VAL A CA 1
ATOM 733 C C . VAL A 1 93 ? -10.427 1.666 -1.526 1.00 79.81 93 VAL A C 1
ATOM 735 O O . VAL A 1 93 ? -9.779 1.828 -2.557 1.00 79.81 93 VAL A O 1
ATOM 738 N N . SER A 1 94 ? -9.994 0.883 -0.540 1.00 80.62 94 SER A N 1
ATOM 739 C CA . SER A 1 94 ? -8.704 0.199 -0.599 1.00 80.62 94 SER A CA 1
ATOM 740 C C . SER A 1 94 ? -8.625 -0.830 -1.723 1.00 80.62 94 SER A C 1
ATOM 742 O O . SER A 1 94 ? -7.580 -0.937 -2.358 1.00 80.62 94 SER A O 1
ATOM 744 N N . ALA A 1 95 ? -9.711 -1.547 -2.028 1.00 79.81 95 ALA A N 1
ATOM 745 C CA . ALA A 1 95 ? -9.745 -2.465 -3.165 1.00 79.81 95 ALA A CA 1
ATOM 746 C C . ALA A 1 95 ? -9.542 -1.728 -4.500 1.00 79.81 95 ALA A C 1
ATOM 748 O O . ALA A 1 95 ? -8.761 -2.180 -5.335 1.00 79.81 95 ALA A O 1
ATOM 749 N N . ILE A 1 96 ? -10.187 -0.570 -4.680 1.00 80.50 96 ILE A N 1
ATOM 750 C CA . ILE A 1 96 ? -9.999 0.274 -5.872 1.00 80.50 96 ILE A CA 1
ATOM 751 C C . ILE A 1 96 ? -8.547 0.756 -5.962 1.00 80.50 96 ILE A C 1
ATOM 753 O O . ILE A 1 96 ? -7.930 0.650 -7.018 1.00 80.50 96 ILE A O 1
ATOM 757 N N . ILE A 1 97 ? -7.979 1.231 -4.852 1.00 79.81 97 ILE A N 1
ATOM 758 C CA . ILE A 1 97 ? -6.589 1.701 -4.803 1.00 79.81 97 ILE A CA 1
ATOM 759 C C . ILE A 1 97 ? -5.597 0.576 -5.138 1.00 79.81 97 ILE A C 1
ATOM 761 O O . ILE A 1 97 ? -4.619 0.820 -5.838 1.00 79.81 97 ILE A O 1
ATOM 765 N N . ILE A 1 98 ? -5.843 -0.659 -4.690 1.00 80.75 98 ILE A N 1
ATOM 766 C CA . ILE A 1 98 ? -5.004 -1.814 -5.047 1.00 80.75 98 ILE A CA 1
ATOM 767 C C . ILE A 1 98 ? -5.037 -2.068 -6.556 1.00 80.75 98 ILE A C 1
ATOM 769 O O . ILE A 1 98 ? -3.994 -2.321 -7.151 1.00 80.75 98 ILE A O 1
ATOM 773 N N . VAL A 1 99 ? -6.209 -1.974 -7.191 1.00 83.88 99 VAL A N 1
ATOM 774 C CA . VAL A 1 99 ? -6.311 -2.117 -8.651 1.00 83.88 99 VAL A CA 1
ATOM 775 C C . VAL A 1 99 ? -5.508 -1.023 -9.357 1.00 83.88 99 VAL A C 1
ATOM 777 O O . VAL A 1 99 ? -4.757 -1.339 -10.275 1.00 83.88 99 VAL A O 1
ATOM 780 N N . ILE A 1 100 ? -5.598 0.228 -8.891 1.00 83.69 100 ILE A N 1
ATOM 781 C CA . ILE A 1 100 ? -4.797 1.345 -9.421 1.00 83.69 100 ILE A CA 1
ATOM 782 C C . ILE A 1 100 ? -3.299 1.050 -9.268 1.00 83.69 100 ILE A C 1
ATOM 784 O O . ILE A 1 100 ? -2.570 1.121 -10.248 1.00 83.69 100 ILE A O 1
ATOM 788 N N . GLY A 1 101 ? -2.845 0.626 -8.086 1.00 79.19 101 GLY A N 1
ATOM 789 C CA . GLY A 1 101 ? -1.443 0.261 -7.862 1.00 79.19 101 GLY A CA 1
ATOM 790 C C . GLY A 1 101 ? -0.953 -0.870 -8.765 1.00 79.19 101 GLY A C 1
ATOM 791 O O . GLY A 1 101 ? 0.179 -0.835 -9.240 1.00 79.19 101 GLY A O 1
ATOM 792 N N . GLY A 1 102 ? -1.811 -1.853 -9.048 1.00 81.69 102 GLY A N 1
ATOM 793 C CA . GLY A 1 102 ? -1.505 -2.913 -10.006 1.00 81.69 102 GLY A CA 1
ATOM 794 C C . GLY A 1 102 ? -1.357 -2.391 -11.435 1.00 81.69 102 GLY A C 1
ATOM 795 O O . GLY A 1 102 ? -0.435 -2.796 -12.138 1.00 81.69 102 GLY A O 1
ATOM 796 N N . ILE A 1 103 ? -2.230 -1.474 -11.853 1.00 84.50 103 ILE A N 1
ATOM 797 C CA . ILE A 1 103 ? -2.165 -0.836 -13.173 1.00 84.50 103 ILE A CA 1
ATOM 798 C C . ILE A 1 103 ? -0.878 -0.006 -13.310 1.00 84.50 103 ILE A C 1
ATOM 800 O O . ILE A 1 103 ? -0.148 -0.182 -14.280 1.00 84.50 103 ILE A O 1
ATOM 804 N N . GLU A 1 104 ? -0.552 0.821 -12.316 1.00 83.69 104 GLU A N 1
ATOM 805 C CA . GLU A 1 104 ? 0.667 1.646 -12.296 1.00 83.69 104 GLU A CA 1
ATOM 806 C C . GLU A 1 104 ? 1.946 0.798 -12.301 1.00 83.69 104 GLU A C 1
ATOM 808 O O . GLU A 1 104 ? 2.892 1.086 -13.033 1.00 83.69 104 GLU A O 1
ATOM 813 N N . GLY A 1 105 ? 1.962 -0.310 -11.553 1.00 82.62 105 GLY A N 1
ATOM 814 C CA . GLY A 1 105 ? 3.069 -1.264 -11.589 1.00 82.62 105 GLY A CA 1
ATOM 815 C C . GLY A 1 105 ? 3.273 -1.888 -12.974 1.00 82.62 105 GLY A C 1
ATOM 816 O O . GLY A 1 105 ? 4.412 -2.052 -13.412 1.00 82.62 105 GLY A O 1
ATOM 817 N N . VAL A 1 106 ? 2.190 -2.219 -13.688 1.00 87.38 106 VAL A N 1
ATOM 818 C CA . VAL A 1 106 ? 2.269 -2.736 -15.067 1.00 87.38 106 VAL A CA 1
ATOM 819 C C . VAL A 1 106 ? 2.739 -1.656 -16.040 1.00 87.38 106 VAL A C 1
ATOM 821 O O . VAL A 1 106 ? 3.616 -1.940 -16.855 1.00 87.38 106 VAL A O 1
ATOM 824 N N . TYR A 1 107 ? 2.230 -0.426 -15.933 1.00 86.62 107 TYR A N 1
ATOM 825 C CA . TYR A 1 107 ? 2.686 0.681 -16.779 1.00 86.62 107 TYR A CA 1
ATOM 826 C C . TYR A 1 107 ? 4.184 0.938 -16.626 1.00 86.62 107 TYR A C 1
ATOM 828 O O . TYR A 1 107 ? 4.883 1.071 -17.630 1.00 86.62 107 TYR A O 1
ATOM 836 N N . LEU A 1 108 ? 4.701 0.903 -15.395 1.00 86.94 108 LEU A N 1
ATOM 837 C CA . LEU A 1 108 ? 6.129 1.094 -15.158 1.00 86.94 108 LEU A CA 1
ATOM 838 C C . LEU A 1 108 ? 6.981 -0.040 -15.756 1.00 86.94 108 LEU A C 1
ATOM 840 O O . LEU A 1 108 ? 8.067 0.215 -16.280 1.00 86.94 108 LEU A O 1
ATOM 844 N N . ILE A 1 109 ? 6.491 -1.289 -15.733 1.00 88.38 109 ILE A N 1
ATOM 845 C CA . ILE A 1 109 ? 7.156 -2.406 -16.429 1.00 88.38 109 ILE A CA 1
ATOM 846 C C . ILE A 1 109 ? 7.255 -2.115 -17.927 1.00 88.38 109 ILE A C 1
ATOM 848 O O . ILE A 1 109 ? 8.310 -2.338 -18.525 1.00 88.38 109 ILE A O 1
ATOM 852 N N . GLU A 1 110 ? 6.169 -1.656 -18.548 1.00 86.81 110 GLU A N 1
ATOM 853 C CA . GLU A 1 110 ? 6.142 -1.371 -19.983 1.00 86.81 110 GLU A CA 1
ATOM 854 C C . GLU A 1 110 ? 7.072 -0.213 -20.355 1.00 86.81 110 GLU A C 1
ATOM 856 O O . GLU A 1 110 ? 7.840 -0.334 -21.313 1.00 86.81 110 GLU A O 1
ATOM 861 N N . GLU A 1 111 ? 7.061 0.865 -19.571 1.00 85.81 111 GLU A N 1
ATOM 862 C CA . GLU A 1 111 ? 7.935 2.025 -19.756 1.00 85.81 111 GLU A CA 1
ATOM 863 C C . GLU A 1 111 ? 9.417 1.632 -19.678 1.00 85.81 111 GLU A C 1
ATOM 865 O O . GLU A 1 111 ? 10.191 1.889 -20.607 1.00 85.81 111 GLU A O 1
ATOM 870 N N . MET A 1 112 ? 9.810 0.918 -18.619 1.00 83.38 112 MET A N 1
ATOM 871 C CA . MET A 1 112 ? 11.200 0.495 -18.431 1.00 83.38 112 MET A CA 1
ATOM 872 C C . MET A 1 112 ? 11.634 -0.553 -19.463 1.00 83.38 112 MET A C 1
ATOM 874 O O . MET A 1 112 ? 12.755 -0.505 -19.970 1.00 83.38 112 MET A O 1
ATOM 878 N N . ARG A 1 113 ? 10.747 -1.464 -19.877 1.00 80.62 113 ARG A N 1
ATOM 879 C CA . ARG A 1 113 ? 11.079 -2.453 -20.917 1.00 80.62 113 ARG A CA 1
ATOM 880 C C . ARG A 1 113 ? 11.367 -1.810 -22.276 1.00 80.62 113 ARG A C 1
ATOM 882 O O . ARG A 1 113 ? 12.145 -2.369 -23.050 1.00 80.62 113 ARG A O 1
ATOM 889 N N . ASN A 1 114 ? 10.746 -0.669 -22.562 1.00 76.06 114 ASN A N 1
ATOM 890 C CA . ASN A 1 114 ? 10.916 0.048 -23.823 1.00 76.06 114 ASN A CA 1
ATOM 891 C C . ASN A 1 114 ? 12.095 1.038 -23.795 1.00 76.06 114 ASN A C 1
ATOM 893 O O . ASN A 1 114 ? 12.637 1.343 -24.855 1.00 76.06 114 ASN A O 1
ATOM 897 N N . GLY A 1 115 ? 12.492 1.530 -22.613 1.00 68.00 115 GLY A N 1
ATOM 898 C CA . GLY A 1 115 ? 13.472 2.613 -22.476 1.00 68.00 115 GLY A CA 1
ATOM 899 C C . GLY A 1 115 ? 14.838 2.243 -21.888 1.00 68.00 115 GLY A C 1
ATOM 900 O O . GLY A 1 115 ? 15.830 2.850 -22.287 1.00 68.00 115 GLY A O 1
ATOM 901 N N . SER A 1 116 ? 14.937 1.289 -20.952 1.00 60.44 116 SER A N 1
ATOM 902 C CA . SER A 1 116 ? 16.107 1.224 -20.051 1.00 60.44 116 SER A CA 1
ATOM 903 C C . SER A 1 116 ? 17.074 0.052 -20.249 1.00 60.44 116 SER A C 1
ATOM 905 O O . SER A 1 116 ? 18.030 -0.061 -19.491 1.00 60.44 116 SER A O 1
ATOM 907 N N . GLY A 1 117 ? 16.907 -0.811 -21.259 1.00 59.97 117 GLY A N 1
ATOM 908 C CA . GLY A 1 117 ? 17.863 -1.904 -21.529 1.00 59.97 117 GLY A CA 1
ATOM 909 C C . GLY A 1 117 ? 18.066 -2.888 -20.362 1.00 59.97 117 GLY A C 1
ATOM 910 O O . GLY A 1 117 ? 18.975 -3.715 -20.415 1.00 59.97 117 GLY A O 1
ATOM 911 N N . LEU A 1 118 ? 17.227 -2.797 -19.321 1.00 64.00 118 LEU A N 1
ATOM 912 C CA . LEU A 1 118 ? 17.257 -3.654 -18.145 1.00 64.00 118 LEU A CA 1
ATOM 913 C C . LEU A 1 118 ? 17.031 -5.106 -18.562 1.00 64.00 118 LEU A C 1
ATOM 915 O O . LEU A 1 118 ? 16.187 -5.413 -19.411 1.00 64.00 118 LEU A O 1
ATOM 919 N N . ASP A 1 119 ? 17.792 -6.002 -17.940 1.00 65.00 119 ASP A N 1
ATOM 920 C CA . ASP A 1 119 ? 17.733 -7.426 -18.237 1.00 65.00 119 ASP A CA 1
ATOM 921 C C . ASP A 1 119 ? 16.320 -7.978 -17.978 1.00 65.00 119 ASP A C 1
ATOM 923 O O . ASP A 1 119 ? 15.663 -7.609 -16.996 1.00 65.00 119 ASP A O 1
ATOM 927 N N . ARG A 1 120 ? 15.847 -8.892 -18.839 1.00 68.50 120 ARG A N 1
ATOM 928 C CA 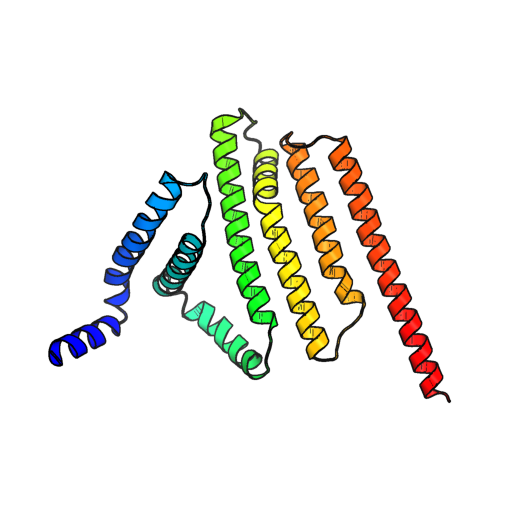. ARG A 1 120 ? 14.496 -9.502 -18.772 1.00 68.50 120 ARG A CA 1
ATOM 929 C C . ARG A 1 120 ? 14.384 -10.541 -17.655 1.00 68.50 120 ARG A C 1
ATOM 931 O O . ARG A 1 120 ? 13.716 -11.566 -17.793 1.00 68.50 120 ARG A O 1
ATOM 938 N N . ASN A 1 121 ? 15.054 -10.289 -16.542 1.00 85.44 121 ASN A N 1
ATOM 939 C CA . ASN A 1 121 ? 15.007 -11.136 -15.374 1.00 85.44 121 ASN A CA 1
ATOM 940 C C . ASN A 1 121 ? 13.643 -10.983 -14.676 1.00 85.44 121 ASN A C 1
ATOM 942 O O . ASN A 1 121 ? 13.106 -9.881 -14.516 1.00 85.44 121 ASN A O 1
ATOM 946 N N . VAL A 1 122 ? 13.091 -12.111 -14.228 1.00 87.94 122 VAL A N 1
ATOM 947 C CA . VAL A 1 122 ? 11.850 -12.174 -13.444 1.00 87.94 122 VAL A CA 1
ATOM 948 C C . VAL A 1 122 ? 11.969 -11.325 -12.177 1.00 87.94 122 VAL A C 1
ATOM 950 O O . VAL A 1 122 ? 11.018 -10.637 -11.814 1.00 87.94 122 VAL A O 1
ATOM 953 N N . ILE A 1 123 ? 13.148 -11.312 -11.544 1.00 90.75 123 ILE A N 1
ATOM 954 C CA . ILE A 1 123 ? 13.408 -10.526 -10.328 1.00 90.75 123 ILE A CA 1
ATOM 955 C C . ILE A 1 123 ? 13.230 -9.027 -10.598 1.00 90.75 123 ILE A C 1
ATOM 957 O O . ILE A 1 123 ? 12.497 -8.363 -9.867 1.00 90.75 123 ILE A O 1
ATOM 961 N N . ASN A 1 124 ? 13.821 -8.513 -11.681 1.00 91.25 124 ASN A N 1
ATOM 962 C CA . ASN A 1 124 ? 13.680 -7.107 -12.062 1.00 91.25 124 ASN A CA 1
ATOM 963 C C . ASN A 1 124 ? 12.229 -6.776 -12.412 1.00 91.25 124 ASN A C 1
ATOM 965 O O . ASN A 1 124 ? 11.720 -5.756 -11.975 1.00 91.25 124 ASN A O 1
ATOM 969 N N . THR A 1 125 ? 11.524 -7.663 -13.118 1.00 91.62 125 THR A N 1
ATOM 970 C CA . THR A 1 125 ? 10.108 -7.443 -13.468 1.00 91.62 125 THR A CA 1
ATOM 971 C C . THR A 1 125 ? 9.233 -7.290 -12.220 1.00 91.62 125 THR A C 1
ATOM 973 O O . THR A 1 125 ? 8.414 -6.375 -12.140 1.00 91.62 125 THR A O 1
ATOM 976 N N . ILE A 1 126 ? 9.428 -8.156 -11.219 1.00 94.38 126 ILE A N 1
ATOM 977 C CA . ILE A 1 126 ? 8.709 -8.072 -9.941 1.00 94.38 126 ILE A CA 1
ATOM 978 C C . ILE A 1 126 ? 9.089 -6.790 -9.195 1.00 94.38 126 ILE A C 1
ATOM 980 O O . ILE A 1 126 ? 8.211 -6.113 -8.662 1.00 94.38 126 ILE A O 1
ATOM 984 N N . ALA A 1 127 ? 10.376 -6.440 -9.165 1.00 94.38 127 ALA A N 1
ATOM 985 C CA . ALA A 1 127 ? 10.838 -5.229 -8.501 1.00 94.38 127 ALA A CA 1
ATOM 986 C C . ALA A 1 127 ? 10.247 -3.965 -9.142 1.00 94.38 127 ALA A C 1
ATOM 988 O O . ALA A 1 127 ? 9.727 -3.125 -8.417 1.00 94.38 127 ALA A O 1
ATOM 989 N N . ILE A 1 128 ? 10.219 -3.867 -10.474 1.00 93.44 128 ILE A N 1
ATOM 990 C CA . ILE A 1 128 ? 9.604 -2.737 -11.186 1.00 93.44 128 ILE A CA 1
ATOM 991 C C . ILE A 1 128 ? 8.108 -2.643 -10.852 1.00 93.44 128 ILE A C 1
ATOM 993 O O . ILE A 1 128 ? 7.628 -1.572 -10.485 1.00 93.44 128 ILE A O 1
ATOM 997 N N . PHE A 1 129 ? 7.379 -3.765 -10.894 1.00 92.50 129 PHE A N 1
ATOM 998 C CA . PHE A 1 129 ? 5.956 -3.787 -10.540 1.00 92.50 129 PHE A CA 1
ATOM 999 C C . PHE A 1 129 ? 5.705 -3.281 -9.117 1.00 92.50 129 PHE A C 1
ATOM 1001 O O . PHE A 1 129 ? 4.831 -2.441 -8.890 1.00 92.50 129 PHE A O 1
ATOM 1008 N N . ILE A 1 130 ? 6.474 -3.794 -8.150 1.00 94.00 130 ILE A N 1
ATOM 1009 C CA . ILE A 1 130 ? 6.352 -3.381 -6.751 1.00 94.00 130 ILE A CA 1
ATOM 1010 C C . ILE A 1 130 ? 6.689 -1.899 -6.633 1.00 94.00 130 ILE A C 1
ATOM 1012 O O . ILE A 1 130 ? 5.910 -1.170 -6.033 1.00 94.00 130 ILE A O 1
ATOM 1016 N N . PHE A 1 131 ? 7.787 -1.435 -7.225 1.00 92.62 131 PHE A N 1
ATOM 1017 C CA . PHE A 1 131 ? 8.214 -0.042 -7.128 1.00 92.62 131 PHE A CA 1
ATOM 1018 C C . PHE A 1 131 ? 7.160 0.935 -7.674 1.00 92.62 131 PHE A C 1
ATOM 1020 O O . PHE A 1 131 ? 6.881 1.944 -7.028 1.00 92.62 131 PHE A O 1
ATOM 1027 N N . GLY A 1 132 ? 6.512 0.606 -8.797 1.00 85.75 132 GLY A N 1
ATOM 1028 C CA . GLY A 1 132 ? 5.426 1.420 -9.359 1.00 85.75 132 GLY A CA 1
ATOM 1029 C C . GLY A 1 132 ? 4.132 1.377 -8.537 1.00 85.75 132 GLY A C 1
ATOM 1030 O O . GLY A 1 132 ? 3.449 2.388 -8.383 1.00 85.75 132 GLY A O 1
ATOM 1031 N N . GLY A 1 133 ? 3.796 0.223 -7.953 1.00 86.69 133 GLY A N 1
ATOM 1032 C CA . GLY A 1 133 ? 2.536 0.038 -7.223 1.00 86.69 133 GLY A CA 1
ATOM 1033 C C . GLY A 1 133 ? 2.589 0.321 -5.716 1.00 86.69 133 GLY A C 1
ATOM 1034 O O . GLY A 1 133 ? 1.546 0.526 -5.090 1.00 86.69 133 GLY A O 1
ATOM 1035 N N . VAL A 1 134 ? 3.773 0.330 -5.097 1.00 91.69 134 VAL A N 1
ATOM 1036 C CA . VAL A 1 134 ? 3.936 0.277 -3.630 1.00 91.69 134 VAL A CA 1
ATOM 1037 C C . VAL A 1 134 ? 3.316 1.465 -2.902 1.00 91.69 134 VAL A C 1
ATOM 1039 O O . VAL A 1 134 ? 2.756 1.281 -1.821 1.00 91.69 134 VAL A O 1
ATOM 1042 N N . GLN A 1 135 ? 3.350 2.666 -3.485 1.00 87.62 135 GLN A N 1
ATOM 1043 C CA . GLN A 1 135 ? 2.719 3.844 -2.880 1.00 87.62 135 GLN A CA 1
ATOM 1044 C C . GLN A 1 135 ? 1.200 3.661 -2.777 1.00 87.62 135 GLN A C 1
ATOM 1046 O O . GLN A 1 135 ? 0.623 3.891 -1.713 1.00 87.62 135 GLN A O 1
ATOM 1051 N N . TRP A 1 136 ? 0.569 3.150 -3.836 1.00 85.62 136 TRP A N 1
ATOM 1052 C CA . TRP A 1 136 ? -0.863 2.862 -3.872 1.00 85.62 136 TRP A CA 1
ATOM 1053 C C . TRP A 1 136 ? -1.238 1.718 -2.931 1.00 85.62 136 TRP A C 1
ATOM 1055 O O . TRP A 1 136 ? -2.132 1.876 -2.097 1.00 85.62 136 TRP A O 1
ATOM 1065 N N . PHE A 1 137 ? -0.519 0.592 -2.978 1.00 87.25 137 PHE A N 1
ATOM 1066 C CA . PHE A 1 137 ? -0.731 -0.511 -2.030 1.00 87.25 137 PHE A CA 1
ATOM 1067 C C . PHE A 1 137 ? -0.598 -0.038 -0.585 1.00 87.25 137 PHE A C 1
ATOM 1069 O O . PHE A 1 137 ? -1.362 -0.444 0.295 1.00 87.25 137 PHE A O 1
ATOM 1076 N N . GLY A 1 138 ? 0.332 0.881 -0.358 1.00 85.38 138 GLY A N 1
ATOM 1077 C CA . GLY A 1 138 ? 0.530 1.501 0.925 1.00 85.38 138 GLY A CA 1
ATOM 1078 C C . GLY A 1 138 ? -0.642 2.346 1.400 1.00 85.38 138 GLY A C 1
ATOM 1079 O O . GLY A 1 138 ? -1.142 2.146 2.510 1.00 85.38 138 GLY A O 1
ATOM 1080 N N . SER A 1 139 ? -1.134 3.243 0.547 1.00 86.12 139 SER A N 1
ATOM 1081 C CA . SER A 1 139 ? -2.339 4.025 0.826 1.00 86.12 139 SER A CA 1
ATOM 1082 C C . SER A 1 139 ? -3.542 3.125 1.120 1.00 86.12 139 SER A C 1
ATOM 1084 O O . SER A 1 139 ? -4.258 3.364 2.095 1.00 86.12 139 SER A O 1
ATOM 1086 N N . ALA A 1 140 ? -3.728 2.049 0.347 1.00 82.81 140 ALA A N 1
ATOM 1087 C CA . ALA A 1 140 ? -4.781 1.065 0.592 1.00 82.81 140 ALA A CA 1
ATOM 1088 C C . ALA A 1 140 ? -4.643 0.409 1.973 1.00 82.81 140 ALA A C 1
ATOM 1090 O O . ALA A 1 140 ? -5.633 0.321 2.705 1.00 82.81 140 ALA A O 1
ATOM 1091 N N . GLY A 1 141 ? -3.432 -0.008 2.352 1.00 83.56 141 GLY A N 1
ATOM 1092 C CA . GLY A 1 141 ? -3.152 -0.598 3.661 1.00 83.56 141 GLY A CA 1
ATOM 1093 C C . GLY A 1 141 ? -3.450 0.356 4.821 1.00 83.56 141 GLY A C 1
ATOM 1094 O O . GLY A 1 141 ? -4.065 -0.051 5.809 1.00 83.56 141 GLY A O 1
ATOM 1095 N N . ILE A 1 142 ? -3.084 1.636 4.692 1.00 85.38 142 ILE A N 1
ATOM 1096 C CA . ILE A 1 142 ? -3.358 2.651 5.720 1.00 85.38 142 ILE A CA 1
ATOM 1097 C C . ILE A 1 142 ? -4.868 2.842 5.872 1.00 85.38 142 ILE A C 1
ATOM 1099 O O . ILE A 1 142 ? -5.376 2.760 6.991 1.00 85.38 142 ILE A O 1
ATOM 1103 N N . ILE A 1 143 ? -5.596 3.019 4.765 1.00 80.81 143 ILE A N 1
ATOM 1104 C CA . ILE A 1 143 ? -7.056 3.197 4.773 1.00 80.81 143 ILE A CA 1
ATOM 1105 C C . ILE A 1 143 ? -7.757 1.981 5.393 1.00 80.81 143 ILE A C 1
ATOM 1107 O O . ILE A 1 143 ? -8.638 2.161 6.235 1.00 80.81 143 ILE A O 1
ATOM 1111 N N . LEU A 1 144 ? -7.327 0.755 5.062 1.00 82.69 144 LEU A N 1
ATOM 1112 C CA . LEU A 1 144 ? -7.852 -0.466 5.688 1.00 82.69 144 LEU A CA 1
ATOM 1113 C C . LEU A 1 144 ? -7.605 -0.477 7.195 1.00 82.69 144 LEU A C 1
ATOM 1115 O O . LEU A 1 144 ? -8.516 -0.779 7.967 1.00 82.69 144 LEU A O 1
ATOM 1119 N N . SER A 1 145 ? -6.384 -0.139 7.617 1.00 81.88 145 SER A N 1
ATOM 1120 C CA . SER A 1 145 ? -6.022 -0.136 9.035 1.00 81.88 145 SER A CA 1
ATOM 1121 C C . SER A 1 145 ? -6.848 0.881 9.825 1.00 81.88 145 SER A C 1
ATOM 1123 O O . SER A 1 145 ? -7.362 0.554 10.893 1.00 81.88 145 SER A O 1
ATOM 1125 N N . LEU A 1 146 ? -7.056 2.080 9.271 1.00 80.31 146 LEU A N 1
ATOM 1126 C CA . LEU A 1 146 ? -7.871 3.122 9.889 1.00 80.31 146 LEU A CA 1
ATOM 1127 C C . LEU A 1 146 ? -9.338 2.710 9.943 1.00 80.31 146 LEU A C 1
ATOM 1129 O O . LEU A 1 146 ? -9.948 2.826 11.002 1.00 80.31 146 LEU A O 1
ATOM 1133 N N . GLY A 1 147 ? -9.874 2.156 8.851 1.00 77.69 147 GLY A N 1
ATOM 1134 C CA . GLY A 1 147 ? -11.228 1.612 8.818 1.00 77.69 147 GLY A CA 1
ATOM 1135 C C . GLY A 1 147 ? -11.445 0.601 9.941 1.00 77.69 147 GLY A C 1
ATOM 1136 O O . GLY A 1 147 ? -12.358 0.765 10.746 1.00 77.69 147 GLY A O 1
ATOM 1137 N N . HIS A 1 148 ? -10.558 -0.388 10.061 1.00 77.00 148 HIS A N 1
ATOM 1138 C CA . HIS A 1 148 ? -10.639 -1.406 11.109 1.00 77.00 148 HIS A CA 1
ATOM 1139 C C . HIS A 1 148 ? -10.513 -0.821 12.529 1.00 77.00 148 HIS A C 1
ATOM 1141 O O . HIS A 1 148 ? -11.250 -1.224 13.430 1.00 77.00 148 HIS A O 1
ATOM 1147 N N . ILE A 1 149 ? -9.615 0.148 12.748 1.00 77.25 149 ILE A N 1
ATOM 1148 C CA . ILE A 1 149 ? -9.499 0.851 14.040 1.00 77.25 149 ILE A CA 1
ATOM 1149 C C . ILE A 1 149 ? -10.809 1.570 14.381 1.00 77.25 149 ILE A C 1
ATOM 1151 O O . ILE A 1 149 ? -11.257 1.512 15.528 1.00 77.25 149 ILE A O 1
ATOM 1155 N N . THR A 1 150 ? -11.439 2.218 13.398 1.00 75.31 150 THR A N 1
ATOM 1156 C CA . THR A 1 150 ? -12.728 2.885 13.580 1.00 75.31 150 THR A CA 1
ATOM 1157 C C . THR A 1 150 ? -13.841 1.892 13.927 1.00 75.31 150 THR A C 1
ATOM 1159 O O . THR A 1 150 ? -14.607 2.196 14.840 1.00 75.31 150 THR A O 1
ATOM 1162 N N . ASP A 1 151 ? -13.913 0.703 13.303 1.00 73.31 151 ASP A N 1
ATOM 1163 C CA . ASP A 1 151 ? -14.904 -0.329 13.699 1.00 73.31 151 ASP A CA 1
ATOM 1164 C C . ASP A 1 151 ? -14.780 -0.664 15.176 1.00 73.31 151 ASP A C 1
ATOM 1166 O O . ASP A 1 151 ? -15.758 -0.733 15.918 1.00 73.31 151 ASP A O 1
ATOM 1170 N N . GLU A 1 152 ? -13.547 -0.923 15.598 1.00 74.50 152 GLU A N 1
ATOM 1171 C CA . GLU A 1 152 ? -13.295 -1.496 16.905 1.00 74.50 152 GLU A CA 1
ATOM 1172 C C . GLU A 1 152 ? -13.465 -0.442 18.007 1.00 74.50 152 GLU A C 1
ATOM 1174 O O . GLU A 1 152 ? -13.916 -0.763 19.112 1.00 74.50 152 GLU A O 1
ATOM 1179 N N . TYR A 1 153 ? -13.187 0.828 17.687 1.00 73.06 153 TYR A N 1
ATOM 1180 C CA . TYR A 1 153 ? -13.537 1.976 18.522 1.00 73.06 153 TYR A CA 1
ATOM 1181 C C . TYR A 1 153 ? -15.049 2.134 18.685 1.00 73.06 153 TYR A C 1
ATOM 1183 O O . TYR A 1 153 ? -15.533 2.195 19.815 1.00 73.06 153 TYR A O 1
ATOM 1191 N N . LEU A 1 154 ? -15.801 2.139 17.581 1.00 69.50 154 LEU A N 1
ATOM 1192 C CA . LEU A 1 154 ? -17.255 2.329 17.610 1.00 69.50 154 LEU A CA 1
ATOM 1193 C C . LEU A 1 154 ? -17.990 1.177 18.307 1.00 69.50 154 LEU A C 1
ATOM 1195 O O . LEU A 1 154 ? -19.015 1.395 18.945 1.00 69.50 154 LEU A O 1
ATOM 1199 N N . ASN A 1 155 ? -17.442 -0.035 18.243 1.00 72.31 155 ASN A N 1
ATOM 1200 C CA . ASN A 1 155 ? -18.005 -1.209 18.904 1.00 72.31 155 ASN A CA 1
ATOM 1201 C C . ASN A 1 155 ? -17.538 -1.394 20.363 1.00 72.31 155 ASN A C 1
ATOM 1203 O O . ASN A 1 155 ? -17.846 -2.418 20.976 1.00 72.31 155 ASN A O 1
ATOM 1207 N N . GLY A 1 156 ? -16.761 -0.455 20.919 1.00 69.88 156 GLY A N 1
ATOM 1208 C CA . GLY A 1 156 ? -16.295 -0.503 22.311 1.00 69.88 156 GLY A CA 1
ATOM 1209 C C . GLY A 1 156 ? -15.311 -1.638 22.627 1.00 69.88 156 GLY A C 1
ATOM 1210 O O . GLY A 1 156 ? -15.062 -1.925 23.796 1.00 69.88 156 GLY A O 1
ATOM 1211 N N . ARG A 1 157 ? -14.739 -2.291 21.608 1.00 72.94 157 ARG A N 1
ATOM 1212 C CA . ARG A 1 157 ? -13.778 -3.404 21.753 1.00 72.94 157 ARG A CA 1
ATOM 1213 C C . ARG A 1 157 ? -12.322 -2.971 21.544 1.00 72.94 157 ARG A C 1
ATOM 1215 O O . ARG A 1 157 ? -11.418 -3.804 21.503 1.00 72.94 157 ARG A O 1
ATOM 1222 N N . MET A 1 158 ? -12.086 -1.666 21.403 1.00 70.81 158 MET A N 1
ATOM 1223 C CA . MET A 1 158 ? -10.788 -1.105 21.036 1.00 70.81 158 MET A CA 1
ATOM 1224 C C . MET A 1 158 ? -9.678 -1.543 21.992 1.00 70.81 158 MET A C 1
ATOM 1226 O O . MET A 1 158 ? -9.672 -1.198 23.174 1.00 70.81 158 MET A O 1
ATOM 1230 N N . LYS A 1 159 ? -8.680 -2.238 21.444 1.00 71.69 159 LYS A N 1
ATOM 1231 C CA . LYS A 1 159 ? -7.391 -2.463 22.102 1.00 71.69 159 LYS A CA 1
ATOM 1232 C C . LYS A 1 159 ? -6.366 -1.493 21.535 1.00 71.69 159 LYS A C 1
ATOM 1234 O O . LYS A 1 159 ? -6.283 -1.315 20.321 1.00 71.69 159 LYS A O 1
ATOM 1239 N N . LEU A 1 160 ? -5.550 -0.909 22.410 1.00 66.44 160 LEU A N 1
ATOM 1240 C CA . LEU A 1 160 ? -4.487 0.028 22.030 1.00 66.44 160 LEU A CA 1
ATOM 1241 C C . LEU A 1 160 ? -3.505 -0.582 21.022 1.00 66.44 160 LEU A C 1
ATOM 1243 O O . LEU A 1 160 ? -3.070 0.119 20.117 1.00 66.44 160 LEU A O 1
ATOM 1247 N N . ARG A 1 161 ? -3.236 -1.892 21.102 1.00 72.25 161 ARG A N 1
ATOM 1248 C CA . ARG A 1 161 ? -2.400 -2.607 20.120 1.00 72.25 161 ARG A CA 1
ATOM 1249 C C . ARG A 1 161 ? -2.864 -2.491 18.662 1.00 72.25 161 ARG A C 1
ATOM 1251 O O . ARG A 1 161 ? -2.056 -2.670 17.758 1.00 72.25 161 ARG A O 1
ATOM 1258 N N . TYR A 1 162 ? -4.154 -2.249 18.406 1.00 71.12 162 TYR A N 1
ATOM 1259 C CA . TYR A 1 162 ? -4.659 -2.145 17.033 1.00 71.12 162 TYR A CA 1
ATOM 1260 C C . TYR A 1 162 ? -4.194 -0.855 16.343 1.00 71.12 162 TYR A C 1
ATOM 1262 O O . TYR A 1 162 ? -4.165 -0.802 15.117 1.00 71.12 162 TYR A O 1
ATOM 1270 N N . LEU A 1 163 ? -3.743 0.145 17.110 1.00 75.69 163 LEU A N 1
ATOM 1271 C CA . LEU A 1 163 ? -3.158 1.380 16.585 1.00 75.69 163 LEU A CA 1
ATOM 1272 C C . LEU A 1 163 ? -1.753 1.167 16.008 1.00 75.69 163 LEU A C 1
ATOM 1274 O O . LEU A 1 163 ? -1.241 2.052 15.327 1.00 75.69 163 LEU A O 1
ATOM 1278 N N . ASN A 1 164 ? -1.145 -0.006 16.212 1.00 81.38 164 ASN A N 1
ATOM 1279 C CA . ASN A 1 164 ? 0.144 -0.340 15.609 1.00 81.38 164 ASN A CA 1
ATOM 1280 C C . ASN A 1 164 ? 0.016 -0.604 14.105 1.00 81.38 164 ASN A C 1
ATOM 1282 O O . ASN A 1 164 ? 0.987 -0.438 13.371 1.00 81.38 164 ASN A O 1
ATOM 1286 N N . ALA A 1 165 ? -1.164 -1.030 13.638 1.00 83.44 165 ALA A N 1
ATOM 1287 C CA . ALA A 1 165 ? -1.356 -1.476 12.261 1.00 83.44 165 ALA A CA 1
ATOM 1288 C C . ALA A 1 165 ? -0.952 -0.417 11.207 1.00 83.44 165 ALA A C 1
ATOM 1290 O O . ALA A 1 165 ? -0.144 -0.759 10.343 1.00 83.44 165 ALA A O 1
ATOM 1291 N N . PRO A 1 166 ? -1.386 0.861 11.288 1.00 80.75 166 PRO A N 1
ATOM 1292 C CA . PRO A 1 166 ? -0.938 1.902 10.360 1.00 80.75 166 PRO A CA 1
ATOM 1293 C C . PRO A 1 166 ? 0.582 2.104 10.354 1.00 80.75 166 PRO A C 1
ATOM 1295 O O . PRO A 1 166 ? 1.172 2.346 9.305 1.00 80.75 166 PRO A O 1
ATOM 1298 N N . ILE A 1 167 ? 1.231 1.984 11.516 1.00 83.06 167 ILE A N 1
ATOM 1299 C CA . ILE A 1 167 ? 2.678 2.190 11.645 1.00 83.06 167 ILE A CA 1
ATOM 1300 C C . ILE A 1 167 ? 3.438 1.053 10.964 1.00 83.06 167 ILE A C 1
ATOM 1302 O O . ILE A 1 167 ? 4.362 1.318 10.197 1.00 83.06 167 ILE A O 1
ATOM 1306 N N . TYR A 1 168 ? 3.022 -0.201 11.168 1.00 85.06 168 TYR A N 1
ATOM 1307 C CA . TYR A 1 168 ? 3.624 -1.322 10.445 1.00 85.06 168 TYR A CA 1
ATOM 1308 C C . TYR A 1 168 ? 3.431 -1.199 8.942 1.00 85.06 168 TYR A C 1
ATOM 1310 O O . TYR A 1 168 ? 4.362 -1.481 8.197 1.00 85.06 168 TYR A O 1
ATOM 1318 N N . VAL A 1 169 ? 2.252 -0.757 8.498 1.00 88.00 169 VAL A N 1
ATOM 1319 C CA . VAL A 1 169 ? 1.996 -0.522 7.077 1.00 88.00 169 VAL A CA 1
ATOM 1320 C C . VAL A 1 169 ? 3.007 0.486 6.521 1.00 88.00 169 VAL A C 1
ATOM 1322 O O . VAL A 1 169 ? 3.673 0.170 5.542 1.00 88.00 169 VAL A O 1
ATOM 1325 N N . ILE A 1 170 ? 3.215 1.632 7.179 1.00 86.19 170 ILE A N 1
ATOM 1326 C CA . ILE A 1 170 ? 4.217 2.635 6.768 1.00 86.19 170 ILE A CA 1
ATOM 1327 C C . ILE A 1 170 ? 5.627 2.035 6.709 1.00 86.19 170 ILE A C 1
ATOM 1329 O O . ILE A 1 170 ? 6.325 2.218 5.709 1.00 86.19 170 ILE A O 1
ATOM 1333 N N . SER A 1 171 ? 6.035 1.284 7.736 1.00 87.81 171 SER A N 1
ATOM 1334 C CA . SER A 1 171 ? 7.342 0.617 7.754 1.00 87.81 171 SER A CA 1
ATOM 1335 C C . SER A 1 171 ? 7.495 -0.371 6.593 1.00 87.81 171 SER A C 1
ATOM 1337 O O . SER A 1 171 ? 8.515 -0.354 5.908 1.00 87.81 171 SER A O 1
ATOM 1339 N N . ILE A 1 172 ? 6.483 -1.204 6.335 1.00 88.19 172 ILE A N 1
ATOM 1340 C CA . ILE A 1 172 ? 6.497 -2.201 5.257 1.00 88.19 172 ILE A CA 1
ATOM 1341 C C . ILE A 1 172 ? 6.560 -1.517 3.889 1.00 88.19 172 ILE A C 1
ATOM 1343 O O . ILE A 1 172 ? 7.362 -1.922 3.055 1.00 88.19 172 ILE A O 1
ATOM 1347 N N . ILE A 1 173 ? 5.767 -0.465 3.663 1.00 89.44 173 ILE A N 1
ATOM 1348 C CA . ILE A 1 173 ? 5.779 0.312 2.413 1.00 89.44 173 ILE A CA 1
ATOM 1349 C C . ILE A 1 173 ? 7.165 0.888 2.160 1.00 89.44 173 ILE A C 1
ATOM 1351 O O . ILE A 1 173 ? 7.691 0.734 1.062 1.00 89.44 173 ILE A O 1
ATOM 1355 N N . GLY A 1 174 ? 7.762 1.532 3.169 1.00 88.25 174 GLY A N 1
ATOM 1356 C CA . GLY A 1 174 ? 9.096 2.113 3.046 1.00 88.25 174 GLY A CA 1
ATOM 1357 C C . GLY A 1 174 ? 10.127 1.056 2.659 1.00 88.25 174 GLY A C 1
ATOM 1358 O O . GLY A 1 174 ? 10.880 1.246 1.706 1.00 88.25 174 GLY A O 1
ATOM 1359 N N . VAL A 1 175 ? 10.109 -0.090 3.344 1.00 94.81 175 VAL A N 1
ATOM 1360 C CA . VAL A 1 175 ? 11.015 -1.210 3.060 1.00 94.81 175 VAL A CA 1
ATOM 1361 C C . VAL A 1 175 ? 10.794 -1.775 1.658 1.00 94.81 175 VAL A C 1
ATOM 1363 O O . VAL A 1 175 ? 11.766 -1.977 0.936 1.00 94.81 175 VAL A O 1
ATOM 1366 N N . LEU A 1 176 ? 9.544 -1.991 1.243 1.00 95.31 176 LEU A N 1
ATOM 1367 C CA . LEU A 1 176 ? 9.224 -2.482 -0.098 1.00 95.31 176 LEU A CA 1
ATOM 1368 C C . LEU A 1 176 ? 9.657 -1.490 -1.180 1.00 95.31 176 LEU A C 1
ATOM 1370 O O . LEU A 1 176 ? 10.248 -1.914 -2.169 1.00 95.31 176 LEU A O 1
ATOM 1374 N N . TYR A 1 177 ? 9.423 -0.191 -0.983 1.00 92.69 177 TYR A N 1
ATOM 1375 C CA . TYR A 1 177 ? 9.849 0.865 -1.904 1.00 92.69 177 TYR A CA 1
ATOM 1376 C C . TYR A 1 177 ? 11.372 0.906 -2.038 1.00 92.69 177 TYR A C 1
ATOM 1378 O O . TYR A 1 177 ? 11.897 0.879 -3.147 1.00 92.69 177 TYR A O 1
ATOM 1386 N N . ALA A 1 178 ? 12.097 0.903 -0.918 1.00 91.56 178 ALA A N 1
ATOM 1387 C CA . ALA A 1 178 ? 13.551 0.956 -0.945 1.00 91.56 178 ALA A CA 1
ATOM 1388 C C . ALA A 1 178 ? 14.169 -0.328 -1.525 1.00 91.56 178 ALA A C 1
ATOM 1390 O O . ALA A 1 178 ? 15.113 -0.255 -2.308 1.00 91.56 178 ALA A O 1
ATOM 1391 N N . ALA A 1 179 ? 13.637 -1.504 -1.176 1.00 95.69 179 ALA A N 1
ATOM 1392 C CA . ALA A 1 179 ? 14.155 -2.784 -1.658 1.00 95.69 179 ALA A CA 1
ATOM 1393 C C . ALA A 1 179 ? 13.899 -2.976 -3.157 1.00 95.69 179 ALA A C 1
ATOM 1395 O O . ALA A 1 179 ? 14.813 -3.339 -3.894 1.00 95.69 179 ALA A O 1
ATOM 1396 N N . SER A 1 180 ? 12.675 -2.698 -3.615 1.00 93.81 180 SER A N 1
ATOM 1397 C CA . SER A 1 180 ? 12.341 -2.765 -5.042 1.00 93.81 180 SER A CA 1
ATOM 1398 C C . SER A 1 180 ? 13.105 -1.721 -5.853 1.00 93.81 180 SER A C 1
ATOM 1400 O O . SER A 1 180 ? 13.668 -2.062 -6.889 1.00 93.81 180 SER A O 1
ATOM 1402 N N . GLY A 1 181 ? 13.221 -0.493 -5.338 1.00 93.62 181 GLY A N 1
ATOM 1403 C CA . GLY A 1 181 ? 13.995 0.577 -5.957 1.00 93.62 181 GLY A CA 1
ATOM 1404 C C . GLY A 1 181 ? 15.477 0.237 -6.098 1.00 93.62 181 GLY A C 1
ATOM 1405 O O . GLY A 1 181 ? 16.084 0.576 -7.104 1.00 93.62 181 GLY A O 1
ATOM 1406 N N . TYR A 1 182 ? 16.066 -0.447 -5.113 1.00 94.81 182 TYR A N 1
ATOM 1407 C CA . TYR A 1 182 ? 17.482 -0.811 -5.151 1.00 94.81 182 TYR A CA 1
ATOM 1408 C C . TYR A 1 182 ? 17.766 -1.845 -6.245 1.00 94.81 182 TYR A C 1
ATOM 1410 O O . TYR A 1 182 ? 18.748 -1.719 -6.969 1.00 94.81 182 TYR A O 1
ATOM 1418 N N . ILE A 1 183 ? 16.877 -2.833 -6.406 1.00 93.31 183 ILE A N 1
ATOM 1419 C CA . ILE A 1 183 ? 16.996 -3.870 -7.445 1.00 93.31 183 ILE A CA 1
ATOM 1420 C C . ILE A 1 183 ? 16.968 -3.260 -8.852 1.00 93.31 183 ILE A C 1
ATOM 1422 O O . ILE A 1 183 ? 17.663 -3.744 -9.739 1.00 93.31 183 ILE A O 1
ATOM 1426 N N . ILE A 1 184 ? 16.173 -2.208 -9.055 1.00 92.31 184 ILE A N 1
ATOM 1427 C CA . ILE A 1 184 ? 16.039 -1.522 -10.351 1.00 92.31 184 ILE A CA 1
ATOM 1428 C C . ILE A 1 184 ? 16.976 -0.313 -10.482 1.00 92.31 184 ILE A C 1
ATOM 1430 O O . ILE A 1 184 ? 16.801 0.495 -11.389 1.00 92.31 184 ILE A O 1
ATOM 1434 N N . GLU A 1 185 ? 17.928 -0.164 -9.556 1.00 92.31 185 GLU A N 1
ATOM 1435 C CA . GLU A 1 185 ? 18.912 0.927 -9.512 1.00 92.31 185 GLU A CA 1
ATOM 1436 C C . GLU A 1 185 ? 18.303 2.343 -9.391 1.00 92.31 185 GLU A C 1
ATOM 1438 O O . GLU A 1 185 ? 18.959 3.347 -9.658 1.00 92.31 185 GLU A O 1
ATOM 1443 N N . ALA A 1 186 ? 17.054 2.451 -8.926 1.00 88.81 186 ALA A N 1
ATOM 1444 C CA . ALA A 1 186 ? 16.369 3.722 -8.684 1.00 88.81 186 ALA A CA 1
ATOM 1445 C C . ALA A 1 186 ? 16.725 4.363 -7.329 1.00 88.81 186 ALA A C 1
ATOM 1447 O O . ALA A 1 186 ? 16.522 5.564 -7.143 1.00 88.81 186 ALA A O 1
ATOM 1448 N N . VAL A 1 187 ? 17.238 3.586 -6.366 1.00 91.25 187 VAL A N 1
ATOM 1449 C CA . VAL A 1 187 ? 17.718 4.098 -5.069 1.00 91.25 187 VAL A CA 1
ATOM 1450 C C . VAL A 1 187 ? 19.069 3.494 -4.691 1.00 91.25 187 VAL A C 1
ATOM 1452 O O . VAL A 1 187 ? 19.415 2.396 -5.123 1.00 91.25 187 VAL A O 1
ATOM 1455 N N . THR A 1 188 ? 19.834 4.197 -3.852 1.00 93.00 188 THR A N 1
ATOM 1456 C CA . THR A 1 188 ? 21.170 3.749 -3.431 1.00 93.00 188 THR A CA 1
ATOM 1457 C C . THR A 1 188 ? 21.119 2.707 -2.308 1.00 93.00 188 THR A C 1
ATOM 1459 O O . THR A 1 188 ? 20.122 2.578 -1.587 1.00 93.00 188 THR A O 1
ATOM 1462 N N . LEU A 1 189 ? 22.226 1.980 -2.118 1.00 93.94 189 LEU A N 1
ATOM 1463 C CA . LEU A 1 189 ? 22.369 1.005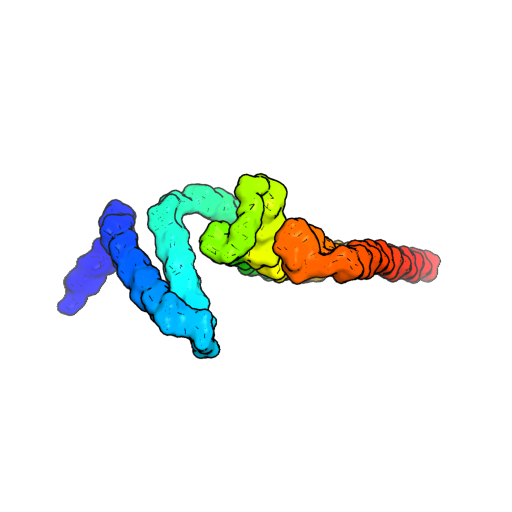 -1.031 1.00 93.94 189 LEU A CA 1
ATOM 1464 C C . LEU A 1 189 ? 22.258 1.671 0.349 1.00 93.94 189 LEU A C 1
ATOM 1466 O O . LEU A 1 189 ? 21.657 1.103 1.262 1.00 93.94 189 LEU A O 1
ATOM 1470 N N . GLU A 1 190 ? 22.801 2.880 0.507 1.00 91.31 190 GLU A N 1
ATOM 1471 C CA . GLU A 1 190 ? 22.735 3.638 1.760 1.00 91.31 190 GLU A CA 1
ATOM 1472 C C . GLU A 1 190 ? 21.291 4.001 2.110 1.00 91.31 190 GLU A C 1
ATOM 1474 O O . GLU A 1 190 ? 20.889 3.876 3.270 1.00 91.31 190 GLU A O 1
ATOM 1479 N N . PHE A 1 191 ? 20.492 4.403 1.114 1.00 86.44 191 PHE A N 1
ATOM 1480 C CA . PHE A 1 191 ? 19.071 4.681 1.311 1.00 86.44 191 PHE A CA 1
ATOM 1481 C C . PHE A 1 191 ? 18.311 3.420 1.739 1.00 86.44 191 PHE A C 1
ATOM 1483 O O . PHE A 1 191 ? 17.563 3.459 2.718 1.00 86.44 191 PHE A O 1
ATOM 1490 N N . LEU A 1 192 ? 18.551 2.284 1.074 1.00 92.38 192 LEU A N 1
ATOM 1491 C CA . LEU A 1 192 ? 17.968 0.997 1.462 1.00 92.38 192 LEU A CA 1
ATOM 1492 C C . LEU A 1 192 ? 18.321 0.618 2.905 1.00 92.38 192 LEU A C 1
ATOM 1494 O O . LEU A 1 192 ? 17.430 0.302 3.697 1.00 92.38 192 LEU A O 1
ATOM 1498 N N . ALA A 1 193 ? 19.604 0.677 3.260 1.00 92.44 193 ALA A N 1
ATOM 1499 C CA . ALA A 1 193 ? 20.072 0.347 4.602 1.00 92.44 193 ALA A CA 1
ATOM 1500 C C . ALA A 1 193 ? 19.432 1.257 5.662 1.00 92.44 193 ALA A C 1
ATOM 1502 O O . ALA A 1 193 ? 18.946 0.771 6.687 1.00 92.44 193 ALA A O 1
ATOM 1503 N N . MET A 1 194 ? 19.366 2.564 5.393 1.00 92.62 194 MET A N 1
ATOM 1504 C CA . MET A 1 194 ? 18.719 3.532 6.276 1.00 92.62 194 MET A CA 1
ATOM 1505 C C . MET A 1 194 ? 17.241 3.194 6.485 1.00 92.62 194 MET A C 1
ATOM 1507 O O . MET A 1 194 ? 16.788 3.120 7.627 1.00 92.62 194 MET A O 1
ATOM 1511 N N . VAL A 1 195 ? 16.488 2.947 5.411 1.00 89.69 195 VAL A N 1
ATOM 1512 C CA . VAL A 1 195 ? 15.051 2.652 5.496 1.00 89.69 195 VAL A CA 1
ATOM 1513 C C . VAL A 1 195 ? 14.784 1.326 6.209 1.00 89.69 195 VAL A C 1
ATOM 1515 O O . VAL A 1 195 ? 13.854 1.256 7.013 1.00 89.69 195 VAL A O 1
ATOM 1518 N N . LEU A 1 196 ? 15.608 0.297 5.994 1.00 89.56 196 LEU A N 1
ATOM 1519 C CA . LEU A 1 196 ? 15.500 -0.978 6.715 1.00 89.56 196 LEU A CA 1
ATOM 1520 C C . LEU A 1 196 ? 15.683 -0.795 8.225 1.00 89.56 196 LEU A C 1
ATOM 1522 O O . LEU A 1 196 ? 14.868 -1.282 9.016 1.00 89.56 196 LEU A O 1
ATOM 1526 N N . VAL A 1 197 ? 16.727 -0.067 8.633 1.00 91.81 197 VAL A N 1
ATOM 1527 C CA . VAL A 1 197 ? 17.014 0.198 10.049 1.00 91.81 197 VAL A CA 1
ATOM 1528 C C . VAL A 1 197 ? 15.906 1.048 10.667 1.00 91.81 197 VAL A C 1
ATOM 1530 O O . VAL A 1 197 ? 15.329 0.663 11.685 1.00 91.81 197 VAL A O 1
ATOM 1533 N N . MET A 1 198 ? 15.550 2.163 10.027 1.00 87.69 198 MET A N 1
ATOM 1534 C CA . MET A 1 198 ? 14.508 3.069 10.515 1.00 87.69 198 MET A CA 1
ATOM 1535 C C . MET A 1 198 ? 13.148 2.373 10.592 1.00 87.69 198 MET A C 1
ATOM 1537 O O . MET A 1 198 ? 12.475 2.459 11.617 1.00 87.69 198 MET A O 1
ATOM 1541 N N . GLY A 1 199 ? 12.764 1.624 9.556 1.00 83.38 199 GLY A N 1
ATOM 1542 C CA . GLY A 1 199 ? 11.510 0.874 9.514 1.00 83.38 199 GLY A CA 1
ATOM 1543 C C . GLY A 1 199 ? 11.404 -0.151 10.644 1.00 83.3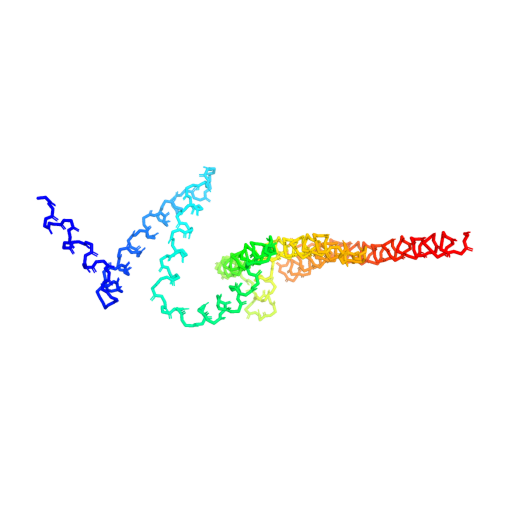8 199 GLY A C 1
ATOM 1544 O O . GLY A 1 199 ? 10.354 -0.245 11.289 1.00 83.38 199 GLY A O 1
ATOM 1545 N N . THR A 1 200 ? 12.505 -0.850 10.936 1.00 88.81 200 THR A N 1
ATOM 1546 C CA . THR A 1 200 ? 12.603 -1.830 12.029 1.00 88.81 200 THR A CA 1
ATOM 1547 C C . THR A 1 200 ? 12.510 -1.161 13.402 1.00 88.81 200 THR A C 1
ATOM 1549 O O . THR A 1 200 ? 11.722 -1.591 14.248 1.00 88.81 200 THR A O 1
ATOM 1552 N N . ILE A 1 201 ? 13.259 -0.072 13.620 1.00 89.00 201 ILE A N 1
ATOM 1553 C CA . ILE A 1 201 ? 13.228 0.694 14.875 1.00 89.00 201 ILE A CA 1
ATOM 1554 C C . ILE A 1 201 ? 11.824 1.243 15.129 1.00 89.00 201 ILE A C 1
ATOM 1556 O O . ILE A 1 201 ? 11.307 1.099 16.238 1.00 89.00 201 ILE A O 1
ATOM 1560 N N . ILE A 1 202 ? 11.187 1.830 14.113 1.00 84.75 202 ILE A N 1
ATOM 1561 C CA . ILE A 1 202 ? 9.834 2.392 14.212 1.00 84.75 202 ILE A CA 1
ATOM 1562 C C . ILE A 1 202 ? 8.820 1.294 14.555 1.00 84.75 202 ILE A C 1
ATOM 1564 O O . ILE A 1 202 ? 8.028 1.462 15.487 1.00 84.75 202 ILE A O 1
ATOM 1568 N N . GLY A 1 203 ? 8.873 0.150 13.865 1.00 79.50 203 GLY A N 1
ATOM 1569 C CA . GLY A 1 203 ? 7.960 -0.971 14.100 1.00 79.50 203 GLY A CA 1
ATOM 1570 C C . GLY A 1 203 ? 8.073 -1.538 15.518 1.00 79.50 203 GLY A C 1
ATOM 1571 O O . GLY A 1 203 ? 7.067 -1.678 16.225 1.00 79.50 203 GLY A O 1
ATOM 1572 N N . PHE A 1 204 ? 9.292 -1.816 15.987 1.00 86.88 204 PHE A N 1
ATOM 1573 C CA . PHE A 1 204 ? 9.490 -2.329 17.346 1.00 86.88 204 PHE A CA 1
ATOM 1574 C C . PHE A 1 204 ? 9.163 -1.292 18.419 1.00 86.88 204 PHE A C 1
ATOM 1576 O O . PHE A 1 204 ? 8.458 -1.616 19.377 1.00 86.88 204 PHE A O 1
ATOM 1583 N N . SER A 1 205 ? 9.596 -0.042 18.241 1.00 83.69 205 SER A N 1
ATOM 1584 C CA . SER A 1 205 ? 9.319 1.034 19.203 1.00 83.69 205 SER A CA 1
ATOM 1585 C C . SER A 1 205 ? 7.821 1.273 19.357 1.00 83.69 205 SER A C 1
ATOM 1587 O O . SER A 1 205 ? 7.338 1.399 20.480 1.00 83.69 205 SER A O 1
ATOM 1589 N N . SER A 1 206 ? 7.067 1.247 18.252 1.00 79.69 206 SER A N 1
ATOM 1590 C CA . SER A 1 206 ? 5.604 1.320 18.275 1.00 79.69 206 SER A CA 1
ATOM 1591 C C . SER A 1 206 ? 5.003 0.188 19.110 1.00 79.69 206 SER A C 1
ATOM 1593 O O . SER A 1 206 ? 4.236 0.438 20.040 1.00 79.69 206 SER A O 1
ATOM 1595 N N . THR A 1 207 ? 5.429 -1.052 18.857 1.00 85.75 207 THR A N 1
ATOM 1596 C CA . THR A 1 207 ? 4.966 -2.235 19.602 1.00 85.75 207 THR A CA 1
ATOM 1597 C C . THR A 1 207 ? 5.157 -2.080 21.106 1.00 85.75 207 THR A C 1
ATOM 1599 O O . THR A 1 207 ? 4.220 -2.286 21.882 1.00 85.75 207 THR A O 1
ATOM 1602 N N . LEU A 1 208 ? 6.365 -1.687 21.510 1.00 85.81 208 LEU A N 1
ATOM 1603 C CA . LEU A 1 208 ? 6.722 -1.503 22.911 1.00 85.81 208 LEU A CA 1
ATOM 1604 C C . LEU A 1 208 ? 5.923 -0.364 23.542 1.00 85.81 208 LEU A C 1
ATOM 1606 O O . LEU A 1 208 ? 5.374 -0.534 24.630 1.00 85.81 208 LEU A O 1
ATOM 1610 N N . MET A 1 209 ? 5.802 0.770 22.850 1.00 84.19 209 MET A N 1
ATOM 1611 C CA . MET A 1 209 ? 5.070 1.934 23.343 1.00 84.19 209 MET A CA 1
ATOM 1612 C C . MET A 1 209 ? 3.608 1.585 23.639 1.00 84.19 209 MET A C 1
ATOM 1614 O O . MET A 1 209 ? 3.133 1.817 24.753 1.00 84.19 209 MET A O 1
ATOM 1618 N N . PHE A 1 210 ? 2.905 0.966 22.688 1.00 78.31 210 PHE A N 1
ATOM 1619 C CA . PHE A 1 210 ? 1.504 0.591 22.882 1.00 78.31 210 PHE A CA 1
ATOM 1620 C C . PHE A 1 210 ? 1.329 -0.515 23.926 1.00 78.31 210 PHE A C 1
ATOM 1622 O O . PHE A 1 210 ? 0.393 -0.446 24.725 1.00 78.31 210 PHE A O 1
ATOM 1629 N N . SER A 1 211 ? 2.259 -1.474 23.998 1.00 83.25 211 SER A N 1
ATOM 1630 C CA . SER A 1 211 ? 2.239 -2.504 25.040 1.00 83.25 211 SER A CA 1
ATOM 1631 C C . SER A 1 211 ? 2.407 -1.910 26.442 1.00 83.25 211 SER A C 1
ATOM 1633 O O . SER A 1 211 ? 1.677 -2.296 27.352 1.00 83.25 211 SER A O 1
ATOM 1635 N N . ILE A 1 212 ? 3.330 -0.962 26.635 1.00 83.25 212 ILE A N 1
ATOM 1636 C CA . ILE A 1 212 ? 3.553 -0.307 27.935 1.00 83.25 212 ILE A CA 1
ATOM 1637 C C . ILE A 1 212 ? 2.305 0.475 28.365 1.00 83.25 212 ILE A C 1
ATOM 1639 O O . ILE A 1 212 ? 1.914 0.424 29.535 1.00 83.25 212 ILE A O 1
ATOM 1643 N N . ILE A 1 213 ? 1.664 1.184 27.431 1.00 82.25 213 ILE A N 1
ATOM 1644 C CA . ILE A 1 213 ? 0.440 1.949 27.710 1.00 82.25 213 ILE A CA 1
ATOM 1645 C C . ILE A 1 213 ? -0.716 1.008 28.093 1.00 82.25 213 ILE A C 1
ATOM 1647 O O . ILE A 1 213 ? -1.436 1.296 29.052 1.00 82.25 213 ILE A O 1
ATOM 1651 N N . GLU A 1 214 ? -0.887 -0.116 27.388 1.00 79.25 214 GLU A N 1
ATOM 1652 C CA . GLU A 1 214 ? -1.933 -1.111 27.680 1.00 79.25 214 GLU A CA 1
ATOM 1653 C C . GLU A 1 214 ? -1.727 -1.738 29.072 1.00 79.25 214 GLU A C 1
ATOM 1655 O O . GLU A 1 214 ? -2.665 -1.767 29.873 1.00 79.25 214 GLU A O 1
ATOM 1660 N N . THR A 1 215 ? -0.491 -2.119 29.417 1.00 83.00 215 THR A N 1
ATOM 1661 C CA . THR A 1 215 ? -0.150 -2.653 30.748 1.00 83.00 215 THR A CA 1
ATOM 1662 C C . THR A 1 215 ? -0.441 -1.646 31.863 1.00 83.00 215 THR A C 1
ATOM 1664 O O . THR A 1 215 ? -1.079 -1.999 32.855 1.00 83.00 215 THR A O 1
ATOM 1667 N N . LYS A 1 216 ? -0.045 -0.373 31.701 1.00 77.62 216 LYS A N 1
ATOM 1668 C CA . LYS A 1 216 ? -0.324 0.675 32.703 1.00 77.62 216 LYS A CA 1
ATOM 1669 C C . LYS A 1 216 ? -1.824 0.914 32.898 1.00 77.62 216 LYS A C 1
ATOM 1671 O O . LYS A 1 216 ? -2.272 1.057 34.033 1.00 77.62 216 LYS A O 1
ATOM 1676 N N . ARG A 1 217 ? -2.615 0.927 31.816 1.00 73.50 217 ARG A N 1
ATOM 1677 C CA . ARG A 1 217 ? -4.078 1.074 31.919 1.00 73.50 217 ARG A CA 1
ATOM 1678 C C . ARG A 1 217 ? -4.725 -0.089 32.670 1.00 73.50 217 ARG A C 1
ATOM 1680 O O . ARG A 1 217 ? -5.602 0.164 33.494 1.00 73.50 217 ARG A O 1
ATOM 1687 N N . GLY A 1 218 ? -4.284 -1.323 32.413 1.00 73.06 218 GLY A N 1
ATOM 1688 C CA . GLY A 1 218 ? -4.811 -2.522 33.074 1.00 73.06 218 GLY A CA 1
ATOM 1689 C C . GLY A 1 218 ? -4.519 -2.582 34.579 1.00 73.06 218 GLY A C 1
ATOM 1690 O O . GLY A 1 218 ? -5.360 -3.048 35.345 1.00 73.06 218 GLY A O 1
ATOM 1691 N N . ILE A 1 219 ? -3.366 -2.067 35.022 1.00 68.19 219 ILE A N 1
ATOM 1692 C CA . ILE A 1 219 ? -3.024 -1.970 36.453 1.00 68.19 219 ILE A CA 1
ATOM 1693 C C . ILE A 1 219 ? -3.987 -1.008 37.171 1.00 68.19 219 ILE A C 1
ATOM 1695 O O . ILE A 1 219 ? -4.634 -1.409 38.137 1.00 68.19 219 ILE A O 1
ATOM 1699 N N . ASN A 1 220 ? -4.183 0.205 36.642 1.00 68.31 220 ASN A N 1
ATOM 1700 C CA . ASN A 1 220 ? -5.052 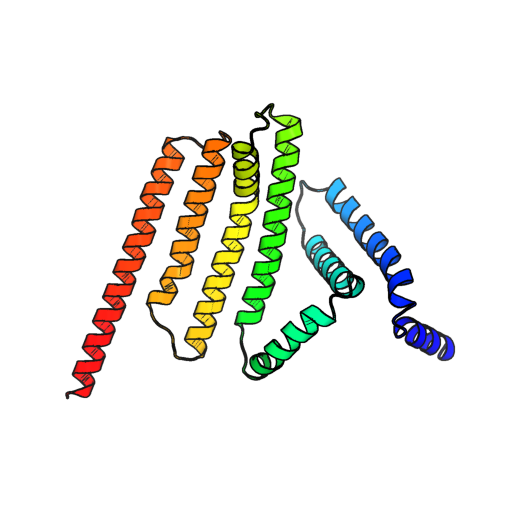1.216 37.265 1.00 68.31 220 ASN A CA 1
ATOM 1701 C C . ASN A 1 220 ? -6.522 0.775 37.388 1.00 68.31 220 ASN A C 1
ATOM 1703 O O . ASN A 1 220 ? -7.205 1.150 38.338 1.00 68.31 220 ASN A O 1
ATOM 1707 N N . THR A 1 221 ? -7.037 -0.022 36.444 1.00 66.75 221 THR A N 1
ATOM 1708 C CA . THR A 1 221 ? -8.433 -0.500 36.509 1.00 66.75 221 THR A CA 1
ATOM 1709 C C . THR A 1 221 ? -8.641 -1.564 37.588 1.00 66.75 221 THR A C 1
ATOM 1711 O O . THR A 1 221 ? -9.727 -1.654 38.157 1.00 66.75 221 THR A O 1
ATOM 1714 N N . ASN A 1 222 ? -7.612 -2.361 37.887 1.00 64.81 222 ASN A N 1
ATOM 1715 C CA . ASN A 1 222 ? -7.677 -3.391 38.923 1.00 64.81 222 ASN A CA 1
ATOM 1716 C C . ASN A 1 222 ? -7.566 -2.811 40.340 1.00 64.81 222 ASN A C 1
ATOM 1718 O O . ASN A 1 222 ? -8.179 -3.359 41.254 1.00 64.81 222 ASN A O 1
ATOM 1722 N N . GLU A 1 223 ? -6.829 -1.713 40.525 1.00 62.88 223 GLU A N 1
ATOM 1723 C CA . GLU A 1 223 ? -6.741 -1.019 41.819 1.00 62.88 223 GLU A CA 1
ATOM 1724 C C . GLU A 1 223 ? -8.072 -0.358 42.205 1.00 62.88 223 GLU A C 1
ATOM 1726 O O . GLU A 1 223 ? -8.547 -0.565 43.317 1.00 62.88 223 GLU A O 1
ATOM 1731 N N . LEU A 1 224 ? -8.746 0.313 41.263 1.00 58.94 224 LEU A N 1
ATOM 1732 C CA . LEU A 1 224 ? -10.064 0.936 41.484 1.00 58.94 224 LEU A CA 1
ATOM 1733 C C . LEU A 1 224 ? -11.187 -0.062 41.798 1.00 58.94 224 LEU A C 1
ATOM 1735 O O . LEU A 1 224 ? -12.212 0.311 42.354 1.00 58.94 224 LEU A O 1
ATOM 1739 N N . ARG A 1 225 ? -11.028 -1.328 41.406 1.00 61.84 225 ARG A N 1
ATOM 1740 C CA . ARG A 1 225 ? -12.012 -2.388 41.667 1.00 61.84 225 ARG A CA 1
ATOM 1741 C C . ARG A 1 225 ? -11.768 -3.101 43.005 1.00 61.84 225 ARG A C 1
ATOM 1743 O O . ARG A 1 225 ? -12.590 -3.919 43.412 1.00 61.84 225 ARG A O 1
ATOM 1750 N N . ARG A 1 226 ? -10.623 -2.842 43.649 1.00 63.78 226 ARG A N 1
ATOM 1751 C CA . ARG A 1 226 ? -10.244 -3.389 44.962 1.00 63.78 226 ARG A CA 1
ATOM 1752 C C . ARG A 1 226 ? -10.443 -2.399 46.119 1.00 63.78 226 ARG A C 1
ATOM 1754 O O . ARG A 1 226 ? -10.405 -2.852 47.259 1.00 63.78 226 ARG A O 1
ATOM 1761 N N . SER A 1 227 ? -10.630 -1.108 45.837 1.00 57.41 227 SER A N 1
ATOM 1762 C CA . SER A 1 227 ? -11.030 -0.061 46.794 1.00 57.41 227 SER A CA 1
ATOM 1763 C C . SER A 1 227 ? -12.544 0.073 46.878 1.00 57.41 227 SER A C 1
ATOM 1765 O O . SER A 1 227 ? -13.053 0.250 48.001 1.00 57.41 227 SER A O 1
#

Sequence (227 aa):
LESAYYTIKQFVRDPETRGTLLLPLGILFLIYPMTIIFENAIGSNSIWGMGVAMVGIYVLYRGLGLKDSIRQAIENTKRDLYTGRVVLVAYVVSAIIIVIGGIEGVYLIEEMRNGSGLDRNVINTIAIFIFGGVQWFGSAGIILSLGHITDEYLNGRMKLRYLNAPIYVISIIGVLYAASGYIIEAVTLEFLAMVLVMGTIIGFSSTLMFSIIETKRGINTNELRRS

Radius of gyration: 24.32 Å; chains: 1; bounding box: 68×34×74 Å

Foldseek 3Di:
DVVVVVVVVVQCVDLVNVQVVLVVVLVVLVVVVVVVCVVPVPDDDPPVVVVSVVVSVVSCVSNVPCCPVVVVVVVVVVVVVVPDQPLVVLLVVLVVLQVVLQVQLVVQLVVCVVPPPDDPDPLLSVLSSLLRRLVSNLVSQLSNLVSVQVRCVVVVNHQLQSVLRNLLSVLVSLQSNLVSCVSNVNDDPVSNVVSPVVSVCSSVVSNVVSVVVRVVVVVVVVVVVVD